Protein AF-A0A496VSH7-F1 (afdb_monomer_lite)

pLDDT: mean 85.68, std 17.03, range [30.67, 98.38]

Secondary structure (DSSP, 8-state):
--HHHHHHHHHHHHHHHHTPBP-TT-EEEEE-SS---TT-EEEEEEEETTTTEEE--GGGGT-HHHHHHHHHHH---HHHHTTHHHHHHHHHHHHHTTT-EEEEEEEEETTTEEEEEEEEEGGGGTT-HHHHHHHHHHHHS-HHHHHHHHTTS---S-TTS-HHHHHT------------------------PPPHHHHHHHHHHT-------HHHHHHHHHHHHHHHHHHHHHHHHHHHHTTSEEEEEEEEEEEETTTEEEEEEEEEEEETTTEEEEEEEEEES-TTSSEEEEEEETT-----EEEEEEE-STT-EEEEEE--TTS--EE-SHHHHHHHHHHHH--

Sequence (347 aa):
MSIEEKVERFARQVIRHHGFRLNEGFACLVPDTKSYAPNEGLFLWVFSVRRKRFETRLEKFHLAPRIKRMENMLGLPEQEYSKLYVSIESYMESLKNIGFSDIGKGVDLFCKGKLYNLQADAELFENNLEALKKLEELTIKNPIVDFAEDCGYFKVKNKKTLVWDEVFGTKSTTAGGQHKKASPKHKSRMFTRTPLSDKLKRLATQQPVLMPDWEKKQAVWIKQIKEVYKKVELWLSEHVKSGYITLSTHKVVLSDSINGDYEVTSLELDIVGEHQVVFQPVEMNILDAVGRVDLQHRGSNAHNVMLLLVDKGKNQFGWTLWKSLNEERQPFNKGTLEALLNQWIGD

Foldseek 3Di:
DDLLVLLVVQLQCLQVQFVAQQDQQSWRFFDFQDPDDSPDHHTQWTQGSVQSKIKTDLVNQAPPVNQVSCCVRQVQHLVRSLVCVVLVVVLVVLLVVLPWDFDDDFDCRSVPDTDGMTMDHSVSCPVPVVSSVSVSLSSQDTPVVVVCVVSVRGGTHPNPDHSSCVSPNDPDPDDDDDDDDDDDDDDDDDDPDDPVVVVVVVVVVPDDPPPPPVVVLVVLVQVVVVVVVVQVCVLCVVCVVVVQKDKDKDWDWAADPPPGIDIHIKIWICGPPRWIKIFAFHDADDDQARGWTWIDTPPDPAATWIWGWHDPPPSDIFIWIDRGPPDDTHTDHSVVVVVVVCVRVDD

Structure (mmCIF, N/CA/C/O backbone):
data_AF-A0A496VSH7-F1
#
_entry.id   AF-A0A496VSH7-F1
#
loop_
_atom_site.group_PDB
_atom_site.id
_atom_site.type_symbol
_atom_site.label_atom_id
_atom_site.label_alt_id
_atom_site.label_comp_id
_atom_site.label_asym_id
_atom_site.label_entity_id
_atom_site.label_seq_id
_atom_site.pdbx_PDB_ins_code
_atom_site.Cartn_x
_atom_site.Cartn_y
_atom_site.Cartn_z
_atom_site.occupancy
_atom_site.B_iso_or_equiv
_atom_site.auth_seq_id
_atom_site.auth_comp_id
_atom_site.auth_asym_id
_atom_site.auth_atom_id
_atom_site.pdbx_PDB_model_num
ATOM 1 N N . MET A 1 1 ? -16.236 8.623 -19.888 1.00 79.56 1 MET A N 1
ATOM 2 C CA . MET A 1 1 ? -15.137 8.120 -19.050 1.00 79.56 1 MET A CA 1
ATOM 3 C C . MET A 1 1 ? -13.885 8.886 -19.425 1.00 79.56 1 MET A C 1
ATOM 5 O O . MET A 1 1 ? -13.518 8.841 -20.602 1.00 79.56 1 MET A O 1
ATOM 9 N N . SER A 1 2 ? -13.315 9.637 -18.485 1.00 89.62 2 SER A N 1
ATOM 10 C CA . SER A 1 2 ? -12.054 10.358 -18.687 1.00 89.62 2 SER A CA 1
ATOM 11 C C . SER A 1 2 ? -10.906 9.368 -18.932 1.00 89.62 2 SER A C 1
ATOM 13 O O . SER A 1 2 ? -11.067 8.160 -18.723 1.00 89.62 2 SER A O 1
ATOM 15 N N . ILE A 1 3 ? -9.752 9.840 -19.412 1.00 89.94 3 ILE A N 1
ATOM 16 C CA . ILE A 1 3 ? -8.595 8.953 -19.595 1.00 89.94 3 ILE A CA 1
ATOM 17 C C . ILE A 1 3 ? -8.174 8.331 -18.260 1.00 89.94 3 ILE A C 1
ATOM 19 O O . ILE A 1 3 ? -7.853 7.151 -18.210 1.00 89.94 3 ILE A O 1
ATOM 23 N N . GLU A 1 4 ? -8.249 9.078 -17.163 1.00 91.38 4 GLU A N 1
ATOM 24 C CA . GLU A 1 4 ? -7.775 8.634 -15.856 1.00 91.38 4 GLU A CA 1
ATOM 25 C C . GLU A 1 4 ? -8.680 7.555 -15.277 1.00 91.38 4 GLU A C 1
ATOM 27 O O . GLU A 1 4 ? -8.178 6.573 -14.742 1.00 91.38 4 GLU A O 1
ATOM 32 N N . GLU A 1 5 ? -9.996 7.675 -15.469 1.00 90.00 5 GLU A N 1
ATOM 33 C CA . GLU A 1 5 ? -10.951 6.618 -15.124 1.00 90.00 5 GLU A CA 1
ATOM 34 C C . GLU A 1 5 ? -10.701 5.340 -15.948 1.00 90.00 5 GLU A C 1
ATOM 36 O O . GLU A 1 5 ? -10.782 4.229 -15.419 1.00 90.00 5 GLU A O 1
ATOM 41 N N . LYS A 1 6 ? -10.353 5.473 -17.240 1.00 91.62 6 LYS A N 1
ATOM 42 C CA . LYS A 1 6 ? -9.987 4.322 -18.086 1.00 91.62 6 LYS A CA 1
ATOM 43 C C . LYS A 1 6 ? -8.679 3.677 -17.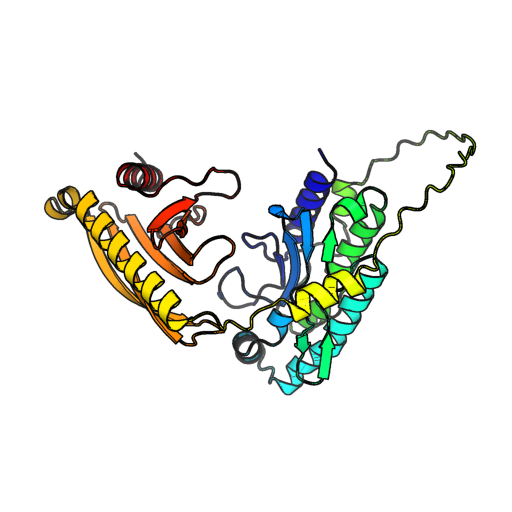628 1.00 91.62 6 LYS A C 1
ATOM 45 O O . LYS A 1 6 ? -8.607 2.453 -17.569 1.00 91.62 6 LYS A O 1
ATOM 50 N N . VAL A 1 7 ? -7.668 4.478 -17.290 1.00 93.69 7 VAL A N 1
ATOM 51 C CA . VAL A 1 7 ? -6.367 4.008 -16.787 1.00 93.69 7 VAL A CA 1
ATOM 52 C C . VAL A 1 7 ? -6.523 3.326 -15.426 1.00 93.69 7 VAL A C 1
ATOM 54 O O . VAL A 1 7 ? -5.950 2.260 -15.209 1.00 93.69 7 VAL A O 1
ATOM 57 N N . GLU A 1 8 ? -7.342 3.875 -14.527 1.00 92.88 8 GLU A N 1
ATOM 58 C CA . GLU A 1 8 ? -7.651 3.245 -13.243 1.00 92.88 8 GLU A CA 1
ATOM 59 C C . GLU A 1 8 ? -8.348 1.893 -13.445 1.00 92.88 8 GLU A C 1
ATOM 61 O O . GLU A 1 8 ? -7.949 0.881 -12.857 1.00 92.88 8 GLU A O 1
ATOM 66 N N . ARG A 1 9 ? -9.382 1.856 -14.299 1.00 92.81 9 ARG A N 1
ATOM 67 C CA . ARG A 1 9 ? -10.092 0.616 -14.639 1.00 92.81 9 ARG A CA 1
ATOM 68 C C . ARG A 1 9 ? -9.130 -0.422 -15.209 1.00 92.81 9 ARG A C 1
ATOM 70 O O . ARG A 1 9 ? -9.170 -1.573 -14.778 1.00 92.81 9 ARG A O 1
ATOM 77 N N . PHE A 1 10 ? -8.268 -0.009 -16.133 1.00 94.75 10 PHE A N 1
ATOM 78 C CA . PHE A 1 10 ? -7.226 -0.845 -16.711 1.00 94.75 10 PHE A CA 1
ATOM 79 C C . PHE A 1 10 ? -6.298 -1.416 -15.633 1.00 94.75 10 PHE A C 1
ATOM 81 O O . PHE A 1 10 ? -6.171 -2.633 -15.536 1.00 94.75 10 PHE A O 1
ATOM 88 N N . ALA A 1 11 ? -5.745 -0.580 -14.749 1.00 94.56 11 ALA A N 1
ATOM 89 C CA . ALA A 1 11 ? -4.857 -1.021 -13.673 1.00 94.56 11 ALA A CA 1
ATOM 90 C C . ALA A 1 11 ? -5.516 -2.082 -12.770 1.00 94.56 11 ALA A C 1
ATOM 92 O O . ALA A 1 11 ? -4.927 -3.124 -12.477 1.00 94.56 11 ALA A O 1
ATOM 93 N N . ARG A 1 12 ? -6.775 -1.862 -12.369 1.00 93.44 12 ARG A N 1
ATOM 94 C CA . ARG A 1 12 ? -7.541 -2.823 -11.555 1.00 93.44 12 ARG A CA 1
ATOM 95 C C . ARG A 1 12 ? -7.774 -4.144 -12.280 1.00 93.44 12 ARG A C 1
ATOM 97 O O . ARG A 1 12 ? -7.713 -5.202 -11.650 1.00 93.44 12 ARG A O 1
ATOM 104 N N . GLN A 1 13 ? -8.087 -4.084 -13.572 1.00 94.50 13 GLN A N 1
ATOM 105 C CA . GLN A 1 13 ? -8.323 -5.278 -14.371 1.00 94.50 13 GLN A CA 1
ATOM 106 C C . GLN A 1 13 ? -7.023 -6.059 -14.595 1.00 94.50 13 GLN A C 1
ATOM 108 O O . GLN A 1 13 ? -7.048 -7.263 -14.373 1.00 94.50 13 GLN A O 1
ATOM 113 N N . VAL A 1 14 ? -5.889 -5.409 -14.894 1.00 95.56 14 VAL A N 1
ATOM 114 C CA . VAL A 1 14 ? -4.566 -6.063 -15.016 1.00 95.56 14 VAL A CA 1
ATOM 115 C C . VAL A 1 14 ? -4.243 -6.869 -13.758 1.00 95.56 14 VAL A C 1
ATOM 117 O O . VAL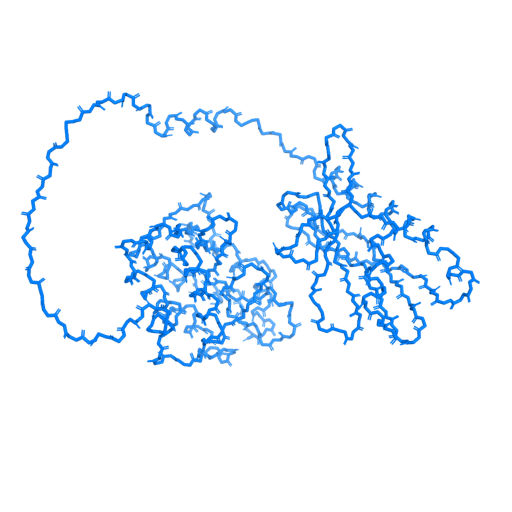 A 1 14 ? -3.922 -8.054 -13.845 1.00 95.56 14 VAL A O 1
ATOM 120 N N . ILE A 1 15 ? -4.412 -6.266 -12.575 1.00 94.62 15 ILE A N 1
ATOM 121 C CA . ILE A 1 15 ? -4.134 -6.932 -11.293 1.00 94.62 15 ILE A CA 1
ATOM 122 C C . ILE A 1 15 ? -4.992 -8.195 -11.136 1.00 94.62 15 ILE A C 1
ATOM 124 O O . ILE A 1 15 ? -4.471 -9.281 -10.880 1.00 94.62 15 ILE A O 1
ATOM 128 N N . ARG A 1 16 ? -6.311 -8.073 -11.330 1.00 93.38 16 ARG A N 1
ATOM 129 C CA . ARG A 1 16 ? -7.257 -9.186 -11.151 1.00 93.38 16 ARG A CA 1
ATOM 130 C C . ARG A 1 16 ? -7.074 -10.280 -12.199 1.00 93.38 16 ARG A C 1
ATOM 132 O O . ARG A 1 16 ? -7.032 -11.458 -11.848 1.00 93.38 16 ARG A O 1
ATOM 139 N N . HIS A 1 17 ? -6.966 -9.890 -13.465 1.00 95.31 17 HIS A N 1
ATOM 140 C CA . HIS A 1 17 ? -6.891 -10.789 -14.614 1.00 95.31 17 HIS A CA 1
ATOM 141 C C . HIS A 1 17 ? -5.647 -11.669 -14.566 1.00 95.31 17 HIS A C 1
ATOM 143 O O . HIS A 1 17 ? -5.724 -12.866 -14.840 1.00 95.31 17 HIS A O 1
ATOM 149 N N . HIS A 1 18 ? -4.519 -11.101 -14.143 1.00 96.56 18 HIS A N 1
ATOM 150 C CA . HIS A 1 18 ? -3.245 -11.809 -14.071 1.00 96.56 18 HIS A CA 1
ATOM 151 C C . HIS A 1 18 ? -2.949 -12.448 -12.711 1.00 96.56 18 HIS A C 1
ATOM 153 O O . HIS A 1 18 ? -1.947 -13.146 -12.560 1.00 96.56 18 HIS A O 1
ATOM 159 N N . GLY A 1 19 ? -3.855 -12.302 -11.740 1.00 93.00 19 GLY A N 1
ATOM 160 C CA . GLY A 1 19 ? -3.752 -12.950 -10.433 1.00 93.00 19 GLY A CA 1
ATOM 161 C C . GLY A 1 19 ? -2.791 -12.269 -9.460 1.00 93.00 19 GLY A C 1
ATOM 162 O O . GLY A 1 19 ? -2.431 -12.881 -8.455 1.00 93.00 19 GLY A O 1
ATOM 163 N N . PHE A 1 20 ? -2.395 -11.024 -9.728 1.00 94.25 20 PHE A N 1
ATOM 164 C CA . PHE A 1 20 ? -1.686 -10.195 -8.758 1.00 94.25 20 PHE A CA 1
ATOM 165 C C . PHE A 1 20 ? -2.621 -9.817 -7.602 1.00 94.25 20 PHE A C 1
ATOM 167 O O . PHE A 1 20 ? -3.850 -9.832 -7.730 1.00 94.25 20 PHE A O 1
ATOM 174 N N . ARG A 1 21 ? -2.054 -9.473 -6.444 1.00 86.81 21 ARG A N 1
ATOM 175 C CA . ARG A 1 21 ? -2.858 -9.074 -5.283 1.00 86.81 21 ARG A CA 1
ATOM 176 C C . ARG A 1 21 ? -3.173 -7.584 -5.348 1.00 86.81 21 ARG A C 1
ATOM 178 O O . ARG A 1 21 ? -2.299 -6.781 -5.647 1.00 86.81 21 ARG A O 1
ATOM 185 N N . LEU A 1 22 ? -4.419 -7.239 -5.031 1.00 81.00 22 LEU A N 1
ATOM 186 C CA . LEU A 1 22 ? -4.916 -5.870 -4.935 1.00 81.00 22 LEU A CA 1
ATOM 187 C C . LEU A 1 22 ? -4.878 -5.420 -3.468 1.00 81.00 22 LEU A C 1
ATOM 189 O O . LEU A 1 22 ? -5.428 -6.111 -2.613 1.00 81.00 22 LEU A O 1
ATOM 193 N N . ASN A 1 23 ? -4.283 -4.264 -3.179 1.00 77.69 23 ASN A N 1
ATOM 194 C CA . ASN A 1 23 ? -4.435 -3.588 -1.886 1.00 77.69 23 ASN A CA 1
ATOM 195 C C . ASN A 1 23 ? -5.243 -2.285 -2.038 1.00 77.69 23 ASN A C 1
ATOM 197 O O . ASN A 1 23 ? -5.618 -1.902 -3.148 1.00 77.69 23 ASN A O 1
ATOM 201 N N . GLU A 1 24 ? -5.494 -1.593 -0.924 1.00 60.72 24 GLU A N 1
ATOM 202 C CA . GLU A 1 24 ? -6.308 -0.365 -0.859 1.00 60.72 24 GLU A CA 1
ATOM 203 C C . GLU A 1 24 ? -5.816 0.775 -1.771 1.00 60.72 24 GLU A C 1
ATOM 205 O O . GLU A 1 24 ? -6.579 1.685 -2.080 1.00 60.72 24 GLU A O 1
ATOM 210 N N . GLY A 1 25 ? -4.564 0.717 -2.242 1.00 60.53 25 GLY A N 1
ATOM 211 C CA . GLY A 1 25 ? -3.977 1.695 -3.157 1.00 60.53 25 GLY A CA 1
ATOM 212 C C . GLY A 1 25 ? -3.866 1.247 -4.616 1.00 60.53 25 GLY A C 1
ATOM 213 O O . GLY A 1 25 ? -3.220 1.954 -5.374 1.00 60.53 25 GLY A O 1
ATOM 214 N N . PHE A 1 26 ? -4.424 0.098 -5.017 1.00 81.44 26 PHE A N 1
ATOM 215 C CA . PHE A 1 26 ? -4.214 -0.509 -6.350 1.00 81.44 26 PHE A CA 1
ATOM 216 C C . PHE A 1 26 ? -2.746 -0.819 -6.647 1.00 81.44 26 PHE A C 1
ATOM 218 O O . PHE A 1 26 ? -2.247 -0.565 -7.745 1.00 81.44 26 PHE A O 1
ATOM 225 N N . ALA A 1 27 ? -2.031 -1.354 -5.656 1.00 88.88 27 ALA A N 1
ATOM 226 C CA . ALA A 1 27 ? -0.713 -1.912 -5.906 1.00 88.88 27 ALA A CA 1
ATOM 227 C C . ALA A 1 27 ? -0.842 -3.226 -6.677 1.00 88.88 27 ALA A C 1
ATOM 229 O O . ALA A 1 27 ? -1.610 -4.099 -6.286 1.00 88.88 27 ALA A O 1
ATOM 230 N N . CYS A 1 28 ? -0.064 -3.359 -7.743 1.00 94.50 28 CYS A N 1
ATOM 231 C CA . CYS A 1 28 ? 0.208 -4.613 -8.412 1.00 94.50 28 CYS A CA 1
ATOM 232 C C . CYS A 1 28 ? 1.401 -5.269 -7.721 1.00 94.50 28 CYS A C 1
ATOM 234 O O . CYS A 1 28 ? 2.546 -4.831 -7.876 1.00 94.50 28 CYS A O 1
ATOM 236 N N . LEU A 1 29 ? 1.122 -6.298 -6.922 1.00 94.06 29 LEU A N 1
ATOM 237 C CA . LEU A 1 29 ? 2.147 -7.031 -6.190 1.00 94.06 29 LEU A CA 1
ATOM 238 C C . LEU A 1 29 ? 2.037 -8.537 -6.414 1.00 94.06 29 LEU A C 1
ATOM 240 O O . LEU A 1 29 ? 0.939 -9.093 -6.536 1.00 94.06 29 LEU A O 1
ATOM 244 N N . VAL A 1 30 ? 3.196 -9.189 -6.443 1.00 94.81 30 VAL A N 1
ATOM 245 C CA . VAL A 1 30 ? 3.306 -10.644 -6.403 1.00 94.81 30 VAL A CA 1
ATOM 246 C C . VAL A 1 30 ? 3.046 -11.089 -4.963 1.00 94.81 30 VAL A C 1
ATOM 248 O O . VAL A 1 30 ? 3.813 -10.701 -4.076 1.00 94.81 30 VAL A O 1
ATOM 251 N N . PRO A 1 31 ? 1.968 -11.847 -4.698 1.00 91.69 31 PRO A N 1
ATOM 252 C CA . PRO A 1 31 ? 1.623 -12.271 -3.350 1.00 91.69 31 PRO A CA 1
ATOM 253 C C . PRO A 1 31 ? 2.655 -13.247 -2.780 1.00 91.69 31 PRO A C 1
ATOM 255 O O . PRO A 1 31 ? 3.159 -14.121 -3.481 1.00 91.69 31 PRO A O 1
ATOM 258 N N . ASP A 1 32 ? 2.898 -13.139 -1.479 1.00 90.94 32 ASP A N 1
ATOM 259 C CA . ASP A 1 32 ? 3.629 -14.158 -0.727 1.00 90.94 32 ASP A CA 1
ATOM 260 C C . ASP A 1 32 ? 2.760 -15.417 -0.505 1.00 90.94 32 ASP A C 1
ATOM 262 O O . ASP A 1 32 ? 1.529 -15.326 -0.453 1.00 90.94 32 ASP A O 1
ATOM 266 N N . THR A 1 33 ? 3.386 -16.591 -0.335 1.00 82.31 33 THR A N 1
ATOM 267 C CA . THR A 1 33 ? 2.692 -17.884 -0.129 1.00 82.31 33 THR A CA 1
ATOM 268 C C . THR A 1 33 ? 2.054 -18.061 1.238 1.00 82.31 33 THR A C 1
ATOM 270 O O . THR A 1 33 ? 1.087 -18.810 1.361 1.00 82.31 33 THR A O 1
ATOM 273 N N . LYS A 1 34 ? 2.592 -17.418 2.277 1.00 75.56 34 LYS A N 1
ATOM 274 C CA . LYS A 1 34 ? 2.032 -17.488 3.634 1.00 75.56 34 LYS A CA 1
ATOM 275 C C . LYS A 1 34 ? 0.985 -16.391 3.840 1.00 75.56 34 LYS A C 1
ATOM 277 O O . LYS A 1 34 ? 0.954 -15.400 3.110 1.00 75.56 34 LYS A O 1
ATOM 282 N N . SER A 1 35 ? 0.164 -16.548 4.877 1.00 72.44 35 SER A N 1
ATOM 283 C CA . SER A 1 35 ? -0.852 -15.591 5.340 1.00 72.44 35 SER A CA 1
ATOM 284 C C . SER A 1 35 ? -0.240 -14.324 5.962 1.00 72.44 35 SER A C 1
ATOM 286 O O . SER A 1 35 ? -0.569 -13.940 7.082 1.00 72.44 35 SER A O 1
ATOM 288 N N . TYR A 1 36 ? 0.698 -13.688 5.260 1.00 79.31 36 TYR A N 1
ATOM 289 C CA . TYR A 1 36 ? 1.145 -12.337 5.575 1.00 79.31 36 TYR A CA 1
ATOM 290 C C . TYR A 1 36 ? 0.054 -11.332 5.215 1.00 79.31 36 TYR A C 1
ATOM 292 O O . TYR A 1 36 ? -0.852 -11.627 4.428 1.00 79.31 36 TYR A O 1
ATOM 300 N N . ALA A 1 37 ? 0.163 -10.134 5.790 1.00 77.62 37 ALA A N 1
ATOM 301 C CA . ALA A 1 37 ? -0.799 -9.071 5.571 1.00 77.62 37 ALA A CA 1
ATOM 302 C C . ALA A 1 37 ? -1.032 -8.823 4.060 1.00 77.62 37 ALA A C 1
ATOM 304 O O . ALA A 1 37 ? -0.103 -8.942 3.252 1.00 77.62 37 ALA A O 1
ATOM 305 N N . PRO A 1 38 ? -2.260 -8.473 3.636 1.00 71.12 38 PRO A N 1
ATOM 306 C CA . PRO A 1 38 ? -2.603 -8.330 2.218 1.00 71.12 38 PRO A CA 1
ATOM 307 C C . PRO A 1 38 ? -1.775 -7.284 1.457 1.00 71.12 38 PRO A C 1
ATOM 309 O O . PRO A 1 38 ? -1.717 -7.310 0.231 1.00 71.12 38 PRO A O 1
ATOM 312 N N . ASN A 1 39 ? -1.135 -6.355 2.162 1.00 76.50 39 ASN A N 1
ATOM 313 C CA . ASN A 1 39 ? -0.267 -5.323 1.602 1.00 76.50 39 ASN A CA 1
ATOM 314 C C . ASN A 1 39 ? 1.197 -5.770 1.412 1.00 76.50 39 ASN A C 1
ATOM 316 O O . ASN A 1 39 ? 2.008 -4.959 0.965 1.00 76.50 39 ASN A O 1
ATOM 320 N N . GLU A 1 40 ? 1.529 -7.025 1.722 1.00 82.44 40 GLU A N 1
ATOM 321 C CA . GLU A 1 40 ? 2.878 -7.584 1.612 1.00 82.44 40 GLU A CA 1
ATOM 322 C C . GLU A 1 40 ? 3.059 -8.440 0.343 1.00 82.44 40 GLU A C 1
ATOM 324 O O . GLU A 1 40 ? 2.176 -9.217 -0.036 1.00 82.44 40 GLU A O 1
ATOM 329 N N . GLY A 1 41 ? 4.222 -8.293 -0.307 1.00 90.25 41 GLY A N 1
ATOM 330 C CA . GLY A 1 41 ? 4.657 -9.063 -1.482 1.00 90.25 41 GLY A CA 1
ATOM 331 C C . GLY A 1 41 ? 5.778 -8.375 -2.277 1.00 90.25 41 GLY A C 1
ATOM 332 O O . GLY A 1 41 ? 6.334 -7.377 -1.809 1.00 90.25 41 GLY A O 1
ATOM 333 N N . LEU A 1 42 ? 6.129 -8.889 -3.469 1.00 93.56 42 LEU A N 1
ATOM 334 C CA . LEU A 1 42 ? 7.049 -8.176 -4.379 1.00 93.56 42 LEU A CA 1
ATOM 335 C C . LEU A 1 42 ? 6.284 -7.091 -5.129 1.00 93.56 42 LEU A C 1
ATOM 337 O O . LEU A 1 42 ? 5.303 -7.374 -5.813 1.00 93.56 42 LEU A O 1
ATOM 341 N N . PHE A 1 43 ? 6.734 -5.850 -5.001 1.00 93.19 43 PHE A N 1
ATOM 342 C CA . PHE A 1 43 ? 6.004 -4.685 -5.480 1.00 93.19 43 PHE A CA 1
ATOM 343 C C . PHE A 1 43 ? 6.400 -4.323 -6.914 1.00 93.19 43 PHE A C 1
ATOM 345 O O . PHE A 1 43 ? 7.545 -3.956 -7.146 1.00 93.19 43 PHE A O 1
ATOM 352 N N . LEU A 1 44 ? 5.465 -4.355 -7.866 1.00 95.75 44 LEU A N 1
ATOM 353 C CA . LEU A 1 44 ? 5.756 -3.972 -9.254 1.00 95.75 44 LEU A CA 1
ATOM 354 C C . LEU A 1 44 ? 5.456 -2.489 -9.492 1.00 95.75 44 LEU A C 1
ATOM 356 O O . LEU A 1 44 ? 6.340 -1.728 -9.883 1.00 95.75 44 LEU A O 1
ATOM 360 N N . TRP A 1 45 ? 4.223 -2.063 -9.220 1.00 96.62 45 TRP A N 1
ATOM 361 C CA . TRP A 1 45 ? 3.780 -0.670 -9.331 1.00 96.62 45 TRP A CA 1
ATOM 362 C C . TRP A 1 45 ? 2.500 -0.438 -8.523 1.00 96.62 45 TRP A C 1
ATOM 364 O O . TRP A 1 45 ? 1.836 -1.379 -8.098 1.00 96.62 45 TRP A O 1
ATOM 374 N N . VAL A 1 46 ? 2.129 0.823 -8.318 1.00 95.25 46 VAL A N 1
ATOM 375 C CA . VAL A 1 46 ? 0.847 1.245 -7.741 1.00 95.25 46 VAL A CA 1
ATOM 376 C C . VAL A 1 46 ? 0.221 2.335 -8.584 1.00 95.25 46 VAL A C 1
ATOM 378 O O . VAL A 1 46 ? 0.933 3.219 -9.047 1.00 95.25 46 VAL A O 1
ATOM 381 N N . PHE A 1 47 ? -1.098 2.297 -8.761 1.00 94.81 47 PHE A N 1
ATOM 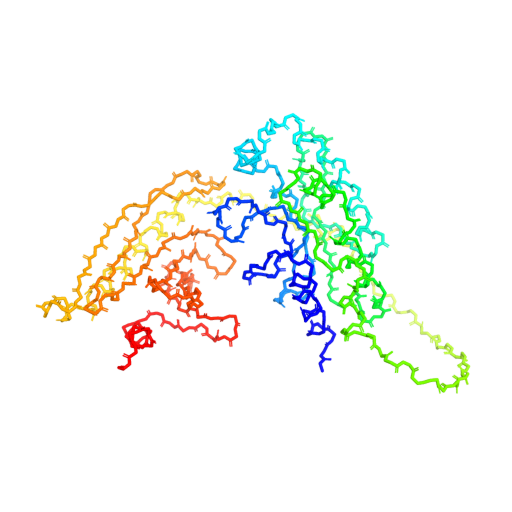382 C CA . PHE A 1 47 ? -1.830 3.405 -9.367 1.00 94.81 47 PHE A CA 1
ATOM 383 C C . PHE A 1 47 ? -2.473 4.285 -8.288 1.00 94.81 47 PHE A C 1
ATOM 385 O O . PHE A 1 47 ? -3.435 3.897 -7.632 1.00 94.81 47 PHE A O 1
ATOM 392 N N . SER A 1 48 ? -1.962 5.501 -8.100 1.00 91.69 48 SER A N 1
ATOM 393 C CA . SER A 1 48 ? -2.545 6.464 -7.166 1.00 91.69 48 SER A CA 1
ATOM 394 C C . SER A 1 48 ? -3.747 7.157 -7.802 1.00 91.69 48 SER A C 1
ATOM 396 O O . SER A 1 48 ? -3.563 8.016 -8.658 1.00 91.69 48 SER A O 1
ATOM 398 N N . VAL A 1 49 ? -4.967 6.871 -7.337 1.00 87.38 49 VAL A N 1
ATOM 399 C CA . VAL A 1 49 ? -6.185 7.564 -7.816 1.00 87.38 49 VAL A CA 1
ATOM 400 C C . VAL A 1 49 ? -6.129 9.062 -7.532 1.00 87.38 49 VAL A C 1
ATOM 402 O O . VAL A 1 49 ? -6.425 9.874 -8.402 1.00 87.38 49 VAL A O 1
ATOM 405 N N . ARG A 1 50 ? -5.655 9.452 -6.342 1.00 87.38 50 ARG A N 1
ATOM 406 C CA . ARG A 1 50 ? -5.527 10.867 -5.964 1.00 87.38 50 ARG A CA 1
ATOM 407 C C . ARG A 1 50 ? -4.566 11.631 -6.873 1.00 87.38 50 ARG A C 1
ATOM 409 O O . ARG A 1 50 ? -4.833 12.779 -7.208 1.00 87.38 50 ARG A O 1
ATOM 416 N N . ARG A 1 51 ? -3.423 11.026 -7.212 1.00 90.12 51 ARG A N 1
ATOM 417 C CA . ARG A 1 51 ? -2.395 11.662 -8.053 1.00 90.12 51 ARG A CA 1
ATOM 418 C C . ARG A 1 51 ? -2.545 11.329 -9.535 1.00 90.12 51 ARG A C 1
ATOM 420 O O . ARG A 1 51 ? -1.782 11.860 -10.327 1.00 90.12 51 ARG A O 1
ATOM 427 N N . LYS A 1 52 ? -3.499 10.461 -9.881 1.00 93.31 52 LYS A N 1
ATOM 428 C CA . LYS A 1 52 ? -3.775 9.967 -11.232 1.00 93.31 52 LYS A CA 1
ATOM 429 C C . LYS A 1 52 ? -2.512 9.465 -11.935 1.00 93.31 52 LYS A C 1
ATOM 431 O O . LYS A 1 52 ? -2.223 9.884 -13.048 1.00 93.31 52 LYS A O 1
ATOM 436 N N . ARG A 1 53 ? -1.723 8.606 -11.283 1.00 95.25 53 ARG A N 1
ATOM 437 C CA . ARG A 1 53 ? -0.429 8.159 -11.830 1.00 95.25 53 ARG A CA 1
ATOM 438 C C . ARG A 1 53 ? 0.022 6.800 -11.325 1.00 95.25 53 ARG A C 1
ATOM 440 O O . ARG A 1 53 ? -0.310 6.418 -10.202 1.00 95.25 53 ARG A O 1
ATOM 447 N N . PHE A 1 54 ? 0.833 6.120 -12.128 1.00 96.88 54 PHE A N 1
ATOM 448 C CA . PHE A 1 54 ? 1.595 4.950 -11.703 1.00 96.88 54 PHE A CA 1
ATOM 449 C C . PHE A 1 54 ? 2.856 5.370 -10.945 1.00 96.88 54 PHE A C 1
ATOM 451 O O . PHE A 1 54 ? 3.484 6.362 -11.307 1.00 96.88 54 PHE A O 1
ATOM 458 N N . GLU A 1 55 ? 3.238 4.606 -9.922 1.00 97.19 55 GLU A N 1
ATOM 459 C CA . GLU A 1 55 ? 4.486 4.765 -9.165 1.00 97.19 55 GLU A CA 1
ATOM 460 C C . GLU A 1 55 ? 5.109 3.391 -8.855 1.00 97.19 55 GLU A C 1
ATOM 462 O O . GLU A 1 55 ? 4.392 2.443 -8.533 1.00 97.19 55 GLU A O 1
ATOM 467 N N . THR A 1 56 ? 6.435 3.269 -8.882 1.00 96.75 56 THR A N 1
ATOM 468 C CA . THR A 1 56 ? 7.151 2.108 -8.314 1.00 96.75 56 THR A CA 1
ATOM 469 C C . THR A 1 56 ? 7.575 2.383 -6.867 1.00 96.75 56 THR A C 1
ATOM 471 O O . THR A 1 56 ? 7.606 3.536 -6.433 1.00 96.75 56 THR A O 1
ATOM 474 N N . ARG A 1 57 ? 7.920 1.328 -6.111 1.00 95.00 57 ARG A N 1
ATOM 475 C CA . ARG A 1 57 ? 8.416 1.426 -4.722 1.00 95.00 57 ARG A CA 1
ATOM 476 C C . ARG A 1 57 ? 9.574 0.464 -4.456 1.00 95.00 57 ARG A C 1
ATOM 478 O O . ARG A 1 57 ? 9.403 -0.598 -3.860 1.00 95.00 57 ARG A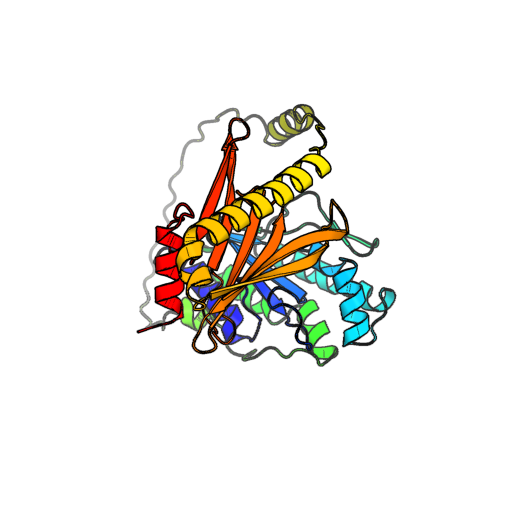 O 1
ATOM 485 N N . LEU A 1 58 ? 10.757 0.843 -4.922 1.00 95.00 58 LEU A N 1
ATOM 486 C CA . LEU A 1 58 ? 12.003 0.084 -4.839 1.00 95.00 58 LEU A CA 1
ATOM 487 C C . LEU A 1 58 ? 12.431 -0.217 -3.405 1.00 95.00 58 LEU A C 1
ATOM 489 O O . LEU A 1 58 ? 13.002 -1.272 -3.134 1.00 95.00 58 LEU A O 1
ATOM 493 N N . GLU A 1 59 ? 12.126 0.679 -2.467 1.00 92.94 59 GLU A N 1
ATOM 494 C CA . GLU A 1 59 ? 12.459 0.485 -1.061 1.00 92.94 59 GLU A CA 1
ATOM 495 C C . GLU A 1 59 ? 11.875 -0.821 -0.514 1.00 92.94 59 GLU A C 1
ATOM 497 O O . GLU A 1 59 ? 12.520 -1.490 0.286 1.00 92.94 59 GLU A O 1
ATOM 502 N N . LYS A 1 60 ? 10.716 -1.260 -1.023 1.00 92.62 60 LYS A N 1
ATOM 503 C CA . LYS A 1 60 ? 10.017 -2.466 -0.560 1.00 92.62 60 LYS A CA 1
ATOM 504 C C . LYS A 1 60 ? 10.752 -3.773 -0.865 1.00 92.62 60 LYS A C 1
ATOM 506 O O . LYS A 1 60 ? 10.437 -4.783 -0.239 1.00 92.62 60 LYS A O 1
ATOM 511 N N . PHE A 1 61 ? 11.733 -3.771 -1.766 1.00 92.62 61 PHE A N 1
ATOM 512 C CA . PHE A 1 61 ? 12.478 -4.982 -2.116 1.00 92.62 61 PHE A CA 1
ATOM 513 C C . PHE A 1 61 ? 13.539 -5.373 -1.093 1.00 92.62 61 PHE A C 1
ATOM 515 O O . PHE A 1 61 ? 13.784 -6.566 -0.947 1.00 92.62 61 PHE A O 1
ATOM 522 N N . HIS A 1 62 ? 14.143 -4.414 -0.386 1.00 92.19 62 HIS A N 1
ATOM 523 C CA . HIS A 1 62 ? 15.330 -4.653 0.448 1.00 92.19 62 HIS A CA 1
ATOM 524 C C . HIS A 1 62 ? 15.129 -4.322 1.934 1.00 92.19 62 HIS A C 1
ATOM 526 O O . HIS 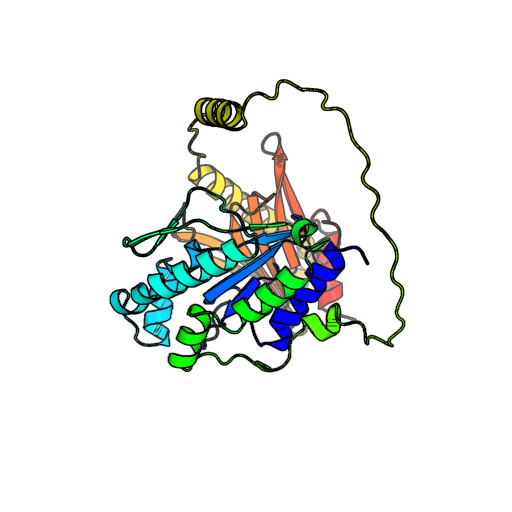A 1 62 ? 16.089 -4.337 2.699 1.00 92.19 62 HIS A O 1
ATOM 532 N N . LEU A 1 63 ? 13.900 -4.025 2.374 1.00 91.69 63 LEU A N 1
ATOM 533 C CA . LEU A 1 63 ? 13.628 -3.852 3.804 1.00 91.69 63 LEU A CA 1
ATOM 534 C C . LEU A 1 63 ? 13.980 -5.140 4.564 1.00 91.69 63 LEU A C 1
ATOM 536 O O . LEU A 1 63 ? 13.655 -6.235 4.101 1.00 91.69 63 LEU A O 1
ATOM 540 N N . ALA A 1 64 ? 14.549 -5.018 5.765 1.00 91.94 64 ALA A N 1
ATOM 541 C CA . ALA A 1 64 ? 14.904 -6.173 6.595 1.00 91.94 64 ALA A CA 1
ATOM 542 C C . ALA A 1 64 ? 13.732 -7.165 6.808 1.00 91.94 64 ALA A C 1
ATOM 544 O O . ALA A 1 64 ? 13.943 -8.370 6.643 1.00 91.94 64 ALA A O 1
ATOM 545 N N . PRO A 1 65 ? 12.474 -6.722 7.046 1.00 91.44 65 PRO A N 1
ATOM 546 C CA . PRO A 1 65 ? 11.326 -7.628 7.066 1.00 91.44 65 PRO A CA 1
ATOM 547 C C . PRO A 1 65 ? 11.112 -8.397 5.755 1.00 91.44 65 PRO A C 1
ATOM 549 O O . PRO A 1 65 ? 10.720 -9.560 5.795 1.00 91.44 65 PRO A O 1
ATOM 552 N N . ARG A 1 66 ? 11.381 -7.789 4.589 1.00 93.19 66 ARG A N 1
ATOM 553 C CA . ARG A 1 66 ? 11.248 -8.464 3.290 1.00 93.19 66 ARG A CA 1
ATOM 554 C C . ARG A 1 66 ? 12.296 -9.557 3.126 1.00 93.19 66 ARG A C 1
ATOM 556 O O . ARG A 1 66 ? 11.934 -10.665 2.743 1.00 93.19 66 ARG A O 1
ATOM 563 N N . ILE A 1 67 ? 13.550 -9.250 3.452 1.00 92.88 67 ILE A N 1
ATOM 564 C CA . ILE A 1 67 ? 14.669 -10.200 3.392 1.00 92.88 67 ILE A CA 1
ATOM 565 C C . ILE A 1 67 ? 14.382 -11.396 4.308 1.00 92.88 67 ILE A C 1
ATOM 567 O O . ILE A 1 67 ? 14.369 -12.535 3.850 1.00 92.88 67 ILE A O 1
ATOM 571 N N . LYS A 1 68 ? 14.007 -11.138 5.567 1.00 92.50 68 LYS A N 1
ATOM 572 C CA . LYS A 1 68 ? 13.644 -12.189 6.529 1.00 92.50 68 LYS A CA 1
ATOM 573 C C . LYS A 1 68 ? 12.467 -13.047 6.052 1.00 92.50 68 LYS A C 1
ATOM 575 O O . LYS A 1 68 ? 12.416 -14.246 6.312 1.00 92.50 68 LYS A O 1
ATOM 580 N N . ARG A 1 69 ? 11.483 -12.462 5.360 1.00 92.19 69 ARG A N 1
ATOM 581 C CA . ARG A 1 69 ? 10.367 -13.231 4.781 1.00 92.19 69 ARG A CA 1
ATOM 582 C C . ARG A 1 69 ? 10.808 -14.117 3.624 1.00 92.19 69 ARG A C 1
ATOM 584 O O . ARG A 1 69 ? 10.364 -15.256 3.574 1.00 92.19 69 ARG A O 1
ATOM 591 N N . MET A 1 70 ? 11.676 -13.628 2.742 1.00 93.12 70 MET A N 1
ATOM 592 C CA . MET A 1 70 ? 12.241 -14.429 1.649 1.00 93.12 70 MET A CA 1
ATOM 593 C C . MET A 1 70 ? 12.991 -15.647 2.174 1.00 93.12 70 MET A C 1
ATOM 595 O O . MET A 1 70 ? 12.754 -16.762 1.712 1.00 93.12 70 MET A O 1
ATOM 599 N N . GLU A 1 71 ? 13.794 -15.451 3.214 1.00 93.62 71 GLU A N 1
ATOM 600 C CA . GLU A 1 71 ? 14.468 -16.536 3.918 1.00 93.62 71 GLU A CA 1
ATOM 601 C C . GLU A 1 71 ? 13.458 -17.526 4.524 1.00 93.62 71 GLU A C 1
ATOM 603 O O . GLU A 1 71 ? 13.520 -18.724 4.267 1.00 93.62 71 GLU A O 1
ATOM 608 N N . ASN A 1 72 ? 12.439 -17.040 5.237 1.00 92.31 72 ASN A N 1
ATOM 609 C CA . ASN A 1 72 ? 11.426 -17.897 5.867 1.00 92.31 72 ASN A CA 1
ATOM 610 C C . ASN A 1 72 ? 10.495 -18.630 4.889 1.00 92.31 72 ASN A C 1
ATOM 612 O O . ASN A 1 72 ? 9.875 -19.632 5.260 1.00 92.31 72 ASN A O 1
ATOM 616 N N . MET A 1 73 ? 10.258 -18.063 3.707 1.00 93.06 73 MET A N 1
ATOM 617 C CA . MET A 1 73 ? 9.343 -18.617 2.708 1.00 93.06 73 MET A CA 1
ATOM 618 C C . MET A 1 73 ? 10.046 -19.584 1.769 1.00 93.06 73 MET A C 1
ATOM 620 O O . MET A 1 73 ? 9.458 -20.601 1.416 1.00 93.06 73 MET A O 1
ATOM 624 N N . LEU A 1 74 ? 11.265 -19.243 1.353 1.00 92.94 74 LEU A N 1
ATOM 625 C CA . LEU A 1 74 ? 11.960 -19.900 0.249 1.00 92.94 74 LEU A CA 1
ATOM 626 C C . LEU A 1 74 ? 13.320 -20.471 0.661 1.00 92.94 74 LEU A C 1
ATOM 628 O O . LEU A 1 74 ? 13.993 -21.076 -0.166 1.00 92.94 74 LEU A O 1
ATOM 632 N N . GLY A 1 75 ? 13.758 -20.262 1.907 1.00 93.38 75 GLY A N 1
ATOM 633 C CA . GLY A 1 75 ? 15.108 -20.623 2.341 1.00 93.38 75 GLY A CA 1
ATOM 634 C C . GLY A 1 75 ? 16.193 -19.803 1.641 1.00 93.38 75 GLY A C 1
ATOM 635 O O . GLY A 1 75 ? 17.336 -20.245 1.577 1.00 93.38 75 GLY A O 1
ATOM 636 N N . LEU A 1 76 ? 15.841 -18.643 1.072 1.00 93.44 76 LEU A N 1
ATOM 637 C CA . LEU A 1 76 ? 16.768 -17.805 0.315 1.00 93.44 76 LEU A CA 1
ATOM 638 C C . LEU A 1 76 ? 17.514 -16.846 1.252 1.00 93.44 76 LEU A C 1
ATOM 640 O O . LEU A 1 76 ? 16.894 -15.900 1.746 1.00 93.44 76 LEU A O 1
ATOM 644 N N . PRO A 1 77 ? 18.829 -17.033 1.476 1.00 93.62 77 PRO A N 1
ATOM 645 C CA . PRO A 1 77 ? 19.615 -16.077 2.242 1.00 93.62 77 PRO A CA 1
ATOM 646 C C . PRO A 1 77 ? 19.718 -14.744 1.491 1.00 93.62 77 PRO A C 1
ATOM 648 O O . PRO A 1 77 ? 19.595 -14.686 0.264 1.00 93.62 77 PRO A O 1
ATOM 651 N N . GLU A 1 78 ? 20.009 -13.664 2.218 1.00 93.81 78 GLU A N 1
ATOM 652 C CA . GLU A 1 78 ? 20.088 -12.307 1.658 1.00 93.81 78 GLU A CA 1
ATOM 653 C C . GLU A 1 78 ? 21.008 -12.213 0.433 1.00 93.81 78 GLU A C 1
ATOM 655 O O . GLU A 1 78 ? 20.672 -11.557 -0.549 1.00 93.81 78 GLU A O 1
ATOM 660 N N . GLN A 1 79 ? 22.147 -12.907 0.459 1.00 93.12 79 GLN A N 1
ATOM 661 C CA . GLN A 1 79 ? 23.120 -12.918 -0.636 1.00 93.12 79 GLN A CA 1
ATOM 662 C C . GLN A 1 79 ? 22.504 -13.427 -1.945 1.00 93.12 79 GLN A C 1
ATOM 664 O O . GLN A 1 79 ? 22.701 -12.816 -2.997 1.00 93.12 79 GLN A O 1
ATOM 669 N N . GLU A 1 80 ? 21.712 -14.496 -1.872 1.00 93.19 80 GLU A N 1
ATOM 670 C CA . GLU A 1 80 ? 20.999 -15.067 -3.015 1.00 93.19 80 GLU A CA 1
ATOM 671 C C . GLU A 1 80 ? 19.837 -14.169 -3.441 1.00 93.19 80 GLU A C 1
ATOM 673 O O . GLU A 1 80 ? 19.720 -13.821 -4.615 1.00 93.19 80 GLU A O 1
ATOM 678 N N . TYR A 1 81 ? 19.038 -13.689 -2.486 1.00 94.06 81 TYR A N 1
ATOM 679 C CA . TYR A 1 81 ? 17.937 -12.770 -2.773 1.00 94.06 81 TYR A CA 1
ATOM 680 C C . TYR A 1 81 ? 18.417 -11.449 -3.406 1.00 94.06 81 TYR A C 1
ATOM 682 O O . TYR A 1 81 ? 17.766 -10.914 -4.303 1.00 94.06 81 TYR A O 1
ATOM 690 N N . SER A 1 82 ? 19.609 -10.961 -3.045 1.00 93.75 82 SER A N 1
ATOM 691 C CA . SER A 1 82 ? 20.213 -9.754 -3.624 1.00 93.75 82 SER A CA 1
ATOM 692 C C . SER A 1 82 ? 20.485 -9.864 -5.129 1.00 93.75 82 SER A C 1
ATOM 694 O O . SER A 1 82 ? 20.717 -8.846 -5.792 1.00 93.75 82 SER A O 1
ATOM 696 N N . LYS A 1 83 ? 20.500 -11.078 -5.702 1.00 93.62 83 LYS A N 1
ATOM 697 C CA . LYS A 1 83 ? 20.618 -11.282 -7.156 1.00 93.62 83 LYS A CA 1
ATOM 698 C C . LYS A 1 83 ? 19.414 -10.704 -7.906 1.00 93.62 83 LYS A C 1
ATOM 700 O O . LYS A 1 83 ? 19.568 -10.302 -9.056 1.00 93.62 83 LYS A O 1
ATOM 705 N N . LEU A 1 84 ? 18.280 -10.518 -7.221 1.00 94.19 84 LEU A N 1
ATOM 706 C CA . LEU A 1 84 ? 17.104 -9.818 -7.738 1.00 94.19 84 LEU A CA 1
ATOM 707 C C . LEU A 1 84 ? 17.397 -8.360 -8.141 1.00 94.19 84 LEU A C 1
ATOM 709 O O . LEU A 1 84 ? 16.634 -7.788 -8.913 1.00 94.19 84 LEU A O 1
ATOM 713 N N . TYR A 1 85 ? 18.505 -7.758 -7.684 1.00 95.69 85 TYR A N 1
ATOM 714 C CA . TYR A 1 85 ? 18.935 -6.424 -8.123 1.00 95.69 85 TYR A CA 1
ATOM 715 C C . TYR A 1 85 ? 18.943 -6.284 -9.653 1.00 95.69 85 TYR A C 1
ATOM 717 O O . TYR A 1 85 ? 18.389 -5.323 -10.175 1.00 95.69 85 TYR A O 1
ATOM 725 N N . VAL A 1 86 ? 19.517 -7.260 -10.370 1.00 95.06 86 VAL A N 1
ATOM 726 C CA . VAL A 1 86 ? 19.643 -7.213 -11.840 1.00 95.06 86 VAL A CA 1
ATOM 727 C C . VAL A 1 86 ? 18.265 -7.254 -12.502 1.00 95.06 86 VAL A C 1
ATOM 729 O O . VAL A 1 86 ? 17.985 -6.494 -13.428 1.00 95.06 86 VAL A O 1
ATOM 732 N N . SER A 1 87 ? 17.374 -8.098 -11.976 1.00 95.38 87 SER A N 1
ATOM 733 C CA . SER A 1 87 ? 15.980 -8.188 -12.411 1.00 95.38 87 SER A CA 1
ATOM 734 C C . SER A 1 87 ? 15.231 -6.870 -12.224 1.00 95.38 87 SER A C 1
ATOM 736 O O . SER A 1 87 ? 14.485 -6.445 -13.106 1.00 95.38 87 SER A O 1
ATOM 738 N N . ILE A 1 88 ? 15.442 -6.212 -11.082 1.00 96.69 88 ILE A N 1
ATOM 739 C CA . ILE A 1 88 ? 14.822 -4.927 -10.758 1.00 96.69 88 ILE A CA 1
ATOM 740 C C . ILE A 1 88 ? 15.359 -3.841 -11.686 1.00 96.69 88 ILE A C 1
ATOM 742 O O . ILE A 1 88 ? 14.569 -3.150 -12.317 1.00 96.69 88 ILE A O 1
ATOM 746 N N . GLU A 1 89 ? 16.675 -3.717 -11.828 1.00 97.00 89 GLU A N 1
ATOM 747 C CA . GLU A 1 89 ? 17.307 -2.725 -12.703 1.00 97.00 89 GLU A CA 1
ATOM 748 C C . GLU A 1 89 ? 16.816 -2.842 -14.156 1.00 97.00 89 GLU A C 1
ATOM 750 O O . GLU A 1 89 ? 16.365 -1.855 -14.739 1.00 97.00 89 GLU A O 1
ATOM 755 N N . SER A 1 90 ? 16.792 -4.061 -14.704 1.00 97.00 90 SER A N 1
ATOM 756 C CA . SER A 1 90 ? 16.284 -4.335 -16.056 1.00 97.00 90 SER A CA 1
ATOM 757 C C . SER A 1 90 ? 14.805 -3.961 -16.226 1.00 97.00 90 SER A C 1
ATOM 759 O O . SER A 1 90 ? 14.408 -3.375 -17.242 1.00 97.00 90 SER A O 1
ATOM 761 N N . TYR A 1 91 ? 13.979 -4.255 -15.220 1.00 97.69 91 TYR A N 1
ATOM 762 C CA . TYR A 1 91 ? 12.568 -3.881 -15.225 1.00 97.69 91 TYR A CA 1
ATOM 763 C C . TYR A 1 91 ? 12.379 -2.356 -15.189 1.00 97.69 91 TYR A C 1
ATOM 765 O O . TYR A 1 91 ? 11.587 -1.817 -15.965 1.00 97.69 91 TYR A O 1
ATOM 773 N N . MET A 1 92 ? 13.145 -1.646 -14.356 1.00 97.62 92 MET A N 1
ATOM 774 C CA . MET A 1 92 ? 13.088 -0.183 -14.273 1.00 97.62 92 MET A CA 1
ATOM 775 C C . MET A 1 92 ? 13.494 0.476 -15.596 1.00 97.62 92 MET A C 1
ATOM 777 O O . MET A 1 92 ? 12.818 1.396 -16.054 1.00 97.62 92 MET A O 1
ATOM 781 N N . GLU A 1 93 ? 14.537 -0.022 -16.259 1.00 97.94 93 GLU A N 1
ATOM 782 C CA . GLU A 1 93 ? 14.942 0.479 -17.578 1.00 97.94 93 GLU A CA 1
ATOM 783 C C . GLU A 1 93 ? 13.848 0.254 -18.636 1.00 97.94 93 GLU A C 1
ATOM 785 O O . GLU A 1 93 ? 13.541 1.131 -19.446 1.00 97.94 93 GLU A O 1
ATOM 790 N N . SER A 1 94 ? 13.171 -0.893 -18.582 1.00 97.94 94 SER A N 1
ATOM 791 C CA . SER A 1 94 ? 12.048 -1.193 -19.478 1.00 97.94 94 SER A CA 1
ATOM 792 C C . SER A 1 94 ? 10.867 -0.234 -19.280 1.00 97.94 94 SER A C 1
ATOM 794 O O . SER A 1 94 ? 10.253 0.198 -20.257 1.00 97.94 94 SER A O 1
ATOM 796 N N . LEU A 1 95 ? 10.577 0.156 -18.035 1.00 97.81 95 LEU A N 1
ATOM 797 C CA . LEU A 1 95 ? 9.559 1.163 -17.729 1.00 97.81 95 LEU A CA 1
ATOM 798 C C . LEU A 1 95 ? 9.949 2.559 -18.240 1.00 97.81 95 LEU A C 1
ATOM 800 O O . LEU A 1 95 ? 9.109 3.270 -18.800 1.00 97.81 95 LEU A O 1
ATOM 804 N N . LYS A 1 96 ? 11.221 2.954 -18.108 1.00 98.12 96 LYS A N 1
ATOM 805 C CA . LYS A 1 96 ? 11.723 4.223 -18.667 1.00 98.12 96 LYS A CA 1
ATOM 806 C C . LYS A 1 96 ? 11.516 4.294 -20.178 1.00 98.12 96 LYS A C 1
ATOM 808 O O . LYS A 1 96 ? 11.038 5.306 -20.688 1.00 98.12 96 LYS A O 1
ATOM 813 N N . ASN A 1 97 ? 11.767 3.190 -20.882 1.00 97.62 97 ASN A N 1
ATOM 814 C CA . ASN A 1 97 ? 11.596 3.095 -22.335 1.00 97.62 97 ASN A CA 1
ATOM 815 C C . ASN A 1 97 ? 10.149 3.295 -22.819 1.00 97.62 97 ASN A C 1
ATOM 817 O O . ASN A 1 97 ? 9.937 3.607 -23.992 1.00 97.62 97 ASN A O 1
ATOM 821 N N . ILE A 1 98 ? 9.150 3.151 -21.941 1.00 97.25 98 ILE A N 1
ATOM 822 C CA . ILE A 1 98 ? 7.741 3.435 -22.261 1.00 97.25 98 ILE A CA 1
ATOM 823 C C . ILE A 1 98 ? 7.257 4.790 -21.721 1.00 97.25 98 ILE A C 1
ATOM 825 O O . ILE A 1 98 ? 6.072 5.101 -21.827 1.00 97.25 98 ILE A O 1
ATOM 829 N N . GLY A 1 99 ? 8.168 5.617 -21.196 1.00 96.75 99 GLY A N 1
ATOM 830 C CA . GLY A 1 99 ? 7.907 7.005 -20.809 1.00 96.75 99 GLY A CA 1
ATOM 831 C C . GLY A 1 99 ? 7.817 7.263 -19.305 1.00 96.75 99 GLY A C 1
ATOM 832 O O . GLY A 1 99 ? 7.458 8.374 -18.914 1.00 96.75 99 GLY A O 1
ATOM 833 N N . PHE A 1 100 ? 8.137 6.284 -18.452 1.00 98.06 100 PHE A N 1
ATOM 834 C CA . PHE A 1 100 ? 8.241 6.537 -17.014 1.00 98.06 100 PHE A CA 1
ATOM 835 C C . PHE A 1 100 ? 9.461 7.414 -16.700 1.00 98.06 100 PHE A C 1
ATOM 837 O O . PHE A 1 100 ? 10.478 7.376 -17.390 1.00 98.06 100 PHE A O 1
ATOM 844 N N . SER A 1 101 ? 9.365 8.189 -15.621 1.00 97.69 101 SER A N 1
ATOM 845 C CA . SER A 1 101 ? 10.390 9.151 -15.200 1.00 97.69 101 SER A CA 1
ATOM 846 C C . SER A 1 101 ? 10.836 8.927 -13.760 1.00 97.69 101 SER A C 1
ATOM 848 O O . SER A 1 101 ? 10.033 8.527 -12.918 1.00 97.69 101 SER A O 1
ATOM 850 N N . ASP A 1 102 ? 12.113 9.203 -13.486 1.00 98.25 102 ASP A N 1
ATOM 851 C CA . ASP A 1 102 ? 12.710 9.083 -12.153 1.00 98.25 102 ASP A CA 1
ATOM 852 C C . ASP A 1 102 ? 12.078 10.057 -11.149 1.00 98.25 102 ASP A C 1
ATOM 854 O O . ASP A 1 102 ? 11.847 11.233 -11.442 1.00 98.25 102 ASP A O 1
ATOM 858 N N . ILE A 1 103 ? 11.856 9.575 -9.926 1.00 96.88 103 ILE A N 1
ATOM 859 C CA . ILE A 1 103 ? 11.336 10.337 -8.793 1.00 96.88 103 ILE A CA 1
ATOM 860 C C . ILE A 1 103 ? 12.052 10.011 -7.484 1.00 96.88 103 ILE A C 1
ATOM 862 O O . ILE A 1 103 ? 12.565 8.915 -7.249 1.00 96.88 103 ILE A O 1
ATOM 866 N N . GLY A 1 104 ? 12.019 10.984 -6.573 1.00 94.38 104 GLY A N 1
ATOM 867 C CA . GLY A 1 104 ? 12.573 10.849 -5.231 1.00 94.38 104 GLY A CA 1
ATOM 868 C C . GLY A 1 104 ? 14.096 10.972 -5.186 1.00 94.38 104 GLY A C 1
ATOM 869 O O . GLY A 1 104 ? 14.733 11.500 -6.094 1.00 94.38 104 GLY A O 1
ATOM 870 N N . LYS A 1 105 ? 14.684 10.528 -4.072 1.00 93.50 105 LYS A N 1
ATOM 871 C CA . LYS A 1 105 ? 16.122 10.685 -3.789 1.00 93.50 105 LYS A CA 1
ATOM 872 C C . LYS A 1 105 ? 16.987 9.538 -4.317 1.00 93.50 105 LYS A C 1
ATOM 874 O O . LYS A 1 105 ? 18.205 9.611 -4.160 1.00 93.50 105 LYS A O 1
ATOM 879 N N . GLY A 1 106 ? 16.377 8.522 -4.925 1.00 95.31 106 GLY A N 1
ATOM 880 C CA . GLY A 1 106 ? 16.989 7.224 -5.201 1.00 95.31 106 GLY A CA 1
ATOM 881 C C . GLY A 1 106 ? 17.108 6.353 -3.945 1.00 95.31 106 GLY A C 1
ATOM 882 O O . GLY A 1 106 ? 17.040 6.852 -2.821 1.00 95.31 106 GLY A O 1
ATOM 883 N N . VAL A 1 107 ? 17.250 5.054 -4.159 1.00 94.44 107 VAL A N 1
ATOM 884 C CA . VAL A 1 107 ? 17.270 3.984 -3.165 1.00 94.44 107 VAL A CA 1
ATOM 885 C C . VAL A 1 107 ? 18.529 3.163 -3.403 1.00 94.44 107 VAL A C 1
ATOM 887 O O . VAL A 1 107 ? 18.728 2.655 -4.507 1.00 94.44 107 VAL A O 1
ATOM 890 N N . ASP A 1 108 ? 19.364 3.037 -2.375 1.00 95.19 108 ASP A N 1
ATOM 891 C CA . ASP A 1 108 ? 20.539 2.169 -2.415 1.00 95.19 108 ASP A CA 1
ATOM 892 C C . ASP A 1 108 ? 20.083 0.727 -2.196 1.00 95.19 108 ASP A C 1
ATOM 894 O O . ASP A 1 108 ? 19.766 0.307 -1.084 1.00 95.19 108 ASP A O 1
ATOM 898 N N . LEU A 1 109 ? 19.974 -0.021 -3.291 1.00 93.31 109 LEU A N 1
ATOM 899 C CA . LEU A 1 109 ? 19.363 -1.340 -3.282 1.00 93.31 109 LEU A CA 1
ATOM 900 C C . LEU A 1 109 ? 20.445 -2.416 -3.119 1.00 93.31 109 LEU A C 1
ATOM 902 O O . LEU A 1 109 ? 21.338 -2.542 -3.957 1.00 93.31 109 LEU A O 1
ATOM 906 N N . PHE A 1 110 ? 20.365 -3.191 -2.032 1.00 92.56 110 PHE A N 1
ATOM 907 C CA . PHE A 1 110 ? 21.309 -4.274 -1.702 1.00 92.56 110 PHE A CA 1
ATOM 908 C C . PHE A 1 110 ? 22.793 -3.856 -1.721 1.00 92.56 110 PHE A C 1
ATOM 910 O O . PHE A 1 110 ? 23.655 -4.668 -2.052 1.00 92.56 110 PHE A O 1
ATOM 917 N N . CYS A 1 111 ? 23.100 -2.584 -1.439 1.00 89.25 111 CYS A N 1
ATOM 918 C CA . CYS A 1 111 ? 24.453 -2.014 -1.526 1.00 89.25 111 CYS A CA 1
ATOM 919 C C . CYS A 1 111 ? 25.131 -2.145 -2.911 1.00 89.25 111 CYS A C 1
ATOM 921 O O . CYS A 1 111 ? 26.344 -1.976 -3.009 1.00 89.25 111 CYS A O 1
ATOM 923 N N . LYS A 1 112 ? 24.380 -2.449 -3.982 1.00 89.75 112 LYS A N 1
ATOM 924 C CA . LYS A 1 112 ? 24.924 -2.659 -5.341 1.00 89.75 112 LYS A CA 1
ATOM 925 C C . LYS A 1 112 ? 24.884 -1.413 -6.212 1.00 89.75 112 LYS A C 1
ATOM 927 O O . LYS A 1 112 ? 25.670 -1.291 -7.146 1.00 89.75 112 LYS A O 1
ATOM 932 N N . GLY A 1 113 ? 23.979 -0.494 -5.911 1.00 91.94 113 GLY A N 1
ATOM 933 C CA . GLY A 1 113 ? 23.802 0.711 -6.694 1.00 91.94 113 GLY A CA 1
ATOM 934 C C . GLY A 1 113 ? 22.562 1.476 -6.281 1.00 91.94 113 GLY A C 1
ATOM 935 O O . GLY A 1 113 ? 21.712 0.987 -5.527 1.00 91.94 113 GLY A O 1
ATOM 936 N N . LYS A 1 114 ? 22.483 2.697 -6.797 1.00 95.75 114 LYS A N 1
ATOM 937 C CA . LYS A 1 114 ? 21.389 3.612 -6.527 1.00 95.75 114 LYS A CA 1
ATOM 938 C C . LYS A 1 114 ? 20.387 3.573 -7.671 1.00 95.75 114 LYS A C 1
ATOM 940 O O . LYS A 1 114 ? 20.700 3.992 -8.782 1.00 95.75 114 LYS A O 1
ATOM 945 N N . LEU A 1 115 ? 19.175 3.115 -7.380 1.00 97.00 115 LEU A N 1
ATOM 946 C CA . LEU A 1 115 ? 18.064 3.069 -8.329 1.00 97.00 115 LEU A CA 1
ATOM 947 C C . LEU A 1 115 ? 16.987 4.080 -7.936 1.00 97.00 115 LEU A C 1
ATOM 949 O O . LEU A 1 115 ? 16.836 4.421 -6.767 1.00 97.00 115 LEU A O 1
ATOM 953 N N . TYR A 1 116 ? 16.221 4.577 -8.898 1.00 97.88 116 TYR A N 1
ATOM 954 C CA . TYR A 1 116 ? 15.203 5.599 -8.655 1.00 97.88 116 TYR A CA 1
ATOM 955 C C . TYR A 1 116 ? 13.816 5.002 -8.804 1.00 97.88 116 TYR A C 1
ATOM 957 O O . TYR A 1 116 ? 13.573 4.199 -9.701 1.00 97.88 116 TYR A O 1
ATOM 965 N N . ASN A 1 117 ? 12.901 5.404 -7.920 1.00 97.94 117 ASN A N 1
ATOM 966 C CA . ASN A 1 117 ? 11.495 5.113 -8.144 1.00 97.94 117 ASN A CA 1
ATOM 967 C C . ASN A 1 117 ? 11.049 5.796 -9.435 1.00 97.94 117 ASN A C 1
ATOM 969 O O . ASN A 1 117 ? 11.565 6.853 -9.784 1.00 97.94 117 ASN A O 1
ATOM 973 N N . LEU A 1 118 ? 10.089 5.199 -10.124 1.00 98.31 118 LEU A N 1
ATOM 974 C CA . LEU A 1 118 ? 9.565 5.688 -11.384 1.00 98.31 118 LEU A CA 1
ATOM 975 C C . LEU A 1 118 ? 8.116 6.122 -11.231 1.00 98.31 118 LEU A C 1
ATOM 977 O O . LEU A 1 118 ? 7.377 5.534 -10.442 1.00 98.31 118 LEU A O 1
ATOM 981 N N . GLN A 1 119 ? 7.703 7.118 -12.013 1.00 97.88 119 GLN A N 1
ATOM 982 C CA . GLN A 1 119 ? 6.301 7.498 -12.161 1.00 97.88 119 GLN A CA 1
ATOM 983 C C . GLN A 1 119 ? 5.890 7.678 -13.624 1.00 97.88 119 GLN A C 1
ATOM 985 O O . GLN A 1 119 ? 6.709 8.055 -14.465 1.00 97.88 119 GLN A O 1
ATOM 990 N N . ALA A 1 120 ? 4.597 7.499 -13.887 1.00 97.62 120 ALA A N 1
ATOM 991 C CA . ALA A 1 120 ? 3.941 7.887 -15.132 1.00 97.62 120 ALA A CA 1
ATOM 992 C C . ALA A 1 120 ? 2.539 8.432 -14.834 1.00 97.62 120 ALA A C 1
ATOM 994 O O . ALA A 1 120 ? 1.677 7.695 -14.347 1.00 97.62 120 ALA A O 1
ATOM 995 N N . ASP A 1 121 ? 2.319 9.719 -15.104 1.00 96.06 121 ASP A N 1
ATOM 996 C CA . ASP A 1 121 ? 1.009 10.357 -14.949 1.00 96.06 121 ASP A CA 1
ATOM 997 C C . ASP A 1 121 ? 0.018 9.816 -15.987 1.00 96.06 121 ASP A C 1
ATOM 999 O O . ASP A 1 121 ? 0.403 9.470 -17.101 1.00 96.06 121 ASP A O 1
ATOM 1003 N N . ALA A 1 122 ? -1.268 9.731 -15.640 1.00 93.44 122 ALA A N 1
ATOM 1004 C CA . ALA A 1 122 ? -2.297 9.171 -16.517 1.00 93.44 122 ALA A CA 1
ATOM 1005 C C . ALA A 1 122 ? -2.400 9.924 -17.858 1.00 93.44 122 ALA A C 1
ATOM 1007 O O . ALA A 1 122 ? -2.687 9.314 -18.887 1.00 93.44 122 ALA A O 1
ATOM 1008 N N . GLU A 1 123 ? -2.092 11.223 -17.850 1.00 92.31 123 GLU A N 1
ATOM 1009 C CA . GLU A 1 123 ? -2.016 12.085 -19.036 1.00 92.31 123 GLU A CA 1
ATOM 1010 C C . GLU A 1 123 ? -0.989 11.590 -20.069 1.00 92.31 123 GLU A C 1
ATOM 1012 O O . GLU A 1 123 ? -1.189 11.775 -21.270 1.00 92.31 123 GLU A O 1
ATOM 1017 N N . LEU A 1 124 ? 0.072 10.886 -19.639 1.00 92.81 124 LEU A N 1
ATOM 1018 C CA . LEU A 1 124 ? 1.046 10.257 -20.542 1.00 92.81 124 LEU A CA 1
ATOM 1019 C C . LEU A 1 124 ? 0.351 9.345 -21.564 1.00 92.81 124 LEU A C 1
ATOM 1021 O O . LEU A 1 124 ? 0.802 9.229 -22.703 1.00 92.81 124 LEU A O 1
ATOM 1025 N N . PHE A 1 125 ? -0.750 8.708 -21.163 1.00 92.94 125 PHE A N 1
ATOM 1026 C CA . PHE A 1 125 ? -1.438 7.701 -21.961 1.00 92.94 125 PHE A CA 1
ATOM 1027 C C . PHE A 1 125 ? -2.553 8.267 -22.842 1.00 92.94 125 PHE A C 1
ATOM 1029 O O . PHE A 1 125 ? -3.035 7.540 -23.708 1.00 92.94 125 PHE A O 1
ATOM 1036 N N . GLU A 1 126 ? -2.929 9.546 -22.703 1.00 90.81 126 GLU A N 1
ATOM 1037 C CA . GLU A 1 126 ? -3.969 10.173 -23.542 1.00 90.81 126 GLU A CA 1
ATOM 1038 C C . GLU A 1 126 ? -3.672 10.029 -25.031 1.00 90.81 126 GLU A C 1
ATOM 1040 O O . GLU A 1 126 ? -4.550 9.695 -25.823 1.00 90.81 126 GLU A O 1
ATOM 1045 N N . ASN A 1 127 ? -2.407 10.239 -25.393 1.00 88.19 127 ASN A N 1
ATOM 1046 C CA . ASN A 1 127 ? -1.932 10.179 -26.771 1.00 88.19 127 ASN A CA 1
ATOM 1047 C C . ASN A 1 127 ? -1.010 8.975 -27.017 1.00 88.19 127 ASN A C 1
ATOM 1049 O O . ASN A 1 127 ? -0.373 8.888 -28.065 1.00 88.19 127 ASN A O 1
ATOM 1053 N N . ASN A 1 128 ? -0.915 8.055 -26.052 1.00 92.19 128 ASN A N 1
ATOM 1054 C CA . ASN A 1 128 ? -0.007 6.913 -26.099 1.00 92.19 128 ASN A CA 1
ATOM 1055 C C . ASN A 1 128 ? -0.609 5.684 -25.400 1.00 92.19 128 ASN A C 1
ATOM 1057 O O . ASN A 1 128 ? -0.042 5.133 -24.456 1.00 92.19 128 ASN A O 1
ATOM 1061 N N . LEU A 1 129 ? -1.776 5.239 -25.870 1.00 93.06 129 LEU A N 1
ATOM 1062 C CA . LEU A 1 129 ? -2.430 4.036 -25.341 1.00 93.06 129 LEU A CA 1
ATOM 1063 C C . LEU A 1 129 ? -1.572 2.775 -25.512 1.00 93.06 129 LEU A C 1
ATOM 1065 O O . LEU A 1 129 ? -1.688 1.850 -24.712 1.00 93.06 129 LEU A O 1
ATOM 1069 N N . GLU A 1 130 ? -0.680 2.747 -26.503 1.00 94.56 130 GLU A N 1
ATOM 1070 C CA . GLU A 1 130 ? 0.259 1.640 -26.707 1.00 94.56 130 GLU A CA 1
ATOM 1071 C C . GLU A 1 130 ? 1.232 1.487 -25.526 1.00 94.56 130 GLU A C 1
ATOM 1073 O O . GLU A 1 130 ? 1.638 0.375 -25.196 1.00 94.56 130 GLU A O 1
ATOM 1078 N N . ALA A 1 131 ? 1.569 2.575 -24.822 1.00 95.62 131 ALA A N 1
ATOM 1079 C CA . ALA A 1 131 ? 2.371 2.482 -23.605 1.00 95.62 131 ALA A CA 1
ATOM 1080 C C . ALA A 1 131 ? 1.639 1.750 -22.468 1.00 95.62 131 ALA A C 1
ATOM 1082 O O . ALA A 1 131 ? 2.301 1.065 -21.693 1.00 95.62 131 ALA A O 1
ATOM 1083 N N . LEU A 1 132 ? 0.299 1.807 -22.388 1.00 95.75 132 LEU A N 1
ATOM 1084 C CA . LEU A 1 132 ? -0.459 0.980 -21.434 1.00 95.75 132 LEU A CA 1
ATOM 1085 C C . LEU A 1 132 ? -0.372 -0.500 -21.798 1.00 95.75 132 LEU A C 1
ATOM 1087 O O . LEU A 1 132 ? -0.162 -1.330 -20.919 1.00 95.75 132 LEU A O 1
ATOM 1091 N N . LYS A 1 133 ? -0.478 -0.831 -23.089 1.00 96.94 133 LYS A N 1
ATOM 1092 C CA . LYS A 1 133 ? -0.323 -2.211 -23.557 1.00 96.94 133 LYS A CA 1
ATOM 1093 C C . LYS A 1 133 ? 1.052 -2.761 -23.186 1.00 96.94 133 LYS A C 1
ATOM 1095 O O . LYS A 1 133 ? 1.154 -3.823 -22.578 1.00 96.94 133 LYS A O 1
ATOM 1100 N N . LYS A 1 134 ? 2.107 -1.990 -23.462 1.00 97.75 134 LYS A N 1
ATOM 1101 C CA . LYS A 1 134 ? 3.477 -2.348 -23.075 1.00 97.75 134 LYS A CA 1
ATOM 1102 C C . LYS A 1 134 ? 3.658 -2.427 -21.561 1.00 97.75 134 LYS A C 1
ATOM 1104 O O . LYS A 1 134 ? 4.368 -3.308 -21.094 1.00 97.75 134 LYS A O 1
ATOM 1109 N N . LEU A 1 135 ? 3.025 -1.546 -20.784 1.00 97.75 135 LEU A N 1
ATOM 1110 C CA . LEU A 1 135 ? 3.054 -1.619 -19.321 1.00 97.75 135 LEU A CA 1
ATOM 1111 C C . LEU A 1 135 ? 2.485 -2.952 -18.826 1.00 97.75 135 LEU A C 1
ATOM 1113 O O . LEU A 1 135 ? 3.086 -3.582 -17.958 1.00 97.75 135 LEU A O 1
ATOM 1117 N N . GLU A 1 136 ? 1.357 -3.403 -19.375 1.00 98.00 136 GLU A N 1
ATOM 1118 C CA . GLU A 1 136 ? 0.795 -4.714 -19.048 1.00 98.00 136 GLU A CA 1
ATOM 1119 C C . GLU A 1 136 ? 1.742 -5.844 -19.453 1.00 98.00 136 GLU A C 1
ATOM 1121 O O . GLU A 1 136 ? 2.058 -6.681 -18.611 1.00 98.00 136 GLU A O 1
ATOM 1126 N N . GLU A 1 137 ? 2.265 -5.828 -20.683 1.00 98.00 137 GLU A N 1
ATOM 1127 C CA . GLU A 1 137 ? 3.239 -6.818 -21.159 1.00 98.00 137 GLU A CA 1
ATOM 1128 C C . GLU A 1 137 ? 4.469 -6.908 -20.246 1.00 98.00 137 GLU A C 1
ATOM 1130 O O . GLU A 1 137 ? 4.867 -8.008 -19.865 1.00 98.00 137 GLU A O 1
ATOM 1135 N N . LEU A 1 138 ? 5.033 -5.768 -19.840 1.00 97.88 138 LEU A N 1
ATOM 1136 C CA . LEU A 1 138 ? 6.135 -5.704 -18.880 1.00 97.88 138 LEU A CA 1
ATOM 1137 C C . LEU A 1 138 ? 5.705 -6.202 -17.498 1.00 97.88 138 LEU A C 1
ATOM 1139 O O . LEU A 1 138 ? 6.462 -6.892 -16.828 1.00 97.88 138 LEU A O 1
ATOM 1143 N N . THR A 1 139 ? 4.479 -5.919 -17.063 1.00 97.12 139 THR A N 1
ATOM 1144 C CA . THR A 1 139 ? 3.964 -6.401 -15.773 1.00 97.12 139 THR A CA 1
ATOM 1145 C C . THR A 1 139 ? 3.886 -7.930 -15.731 1.00 97.12 139 THR A C 1
ATOM 1147 O O . THR A 1 139 ? 4.174 -8.520 -14.693 1.00 97.12 139 THR A O 1
ATOM 1150 N N . ILE A 1 140 ? 3.548 -8.589 -16.844 1.00 97.25 140 ILE A N 1
ATOM 1151 C CA . ILE A 1 140 ? 3.436 -10.058 -16.911 1.00 97.25 140 ILE A CA 1
ATOM 1152 C C . ILE A 1 140 ? 4.726 -10.777 -17.333 1.00 97.25 140 ILE A C 1
ATOM 1154 O O . ILE A 1 140 ? 4.856 -11.971 -17.066 1.00 97.25 140 ILE A O 1
ATOM 1158 N N . LYS A 1 141 ? 5.649 -10.080 -18.008 1.00 94.38 141 LYS A N 1
ATOM 1159 C CA . LYS A 1 141 ? 6.933 -10.597 -18.515 1.00 94.38 141 LYS A CA 1
ATOM 1160 C C . LYS A 1 141 ? 8.092 -9.746 -17.995 1.00 94.38 141 LYS A C 1
ATOM 1162 O O . LYS A 1 141 ? 8.860 -9.197 -18.784 1.00 94.38 141 LYS A O 1
ATOM 1167 N N . ASN A 1 142 ? 8.188 -9.578 -16.678 1.00 93.81 142 ASN A N 1
ATOM 1168 C CA . ASN A 1 142 ? 9.372 -8.965 -16.083 1.00 93.81 142 ASN A CA 1
ATOM 1169 C C . ASN A 1 142 ? 10.187 -9.986 -15.281 1.00 93.81 142 ASN A C 1
ATOM 1171 O O . ASN A 1 142 ? 9.611 -10.887 -14.667 1.00 93.81 142 ASN A O 1
ATOM 1175 N N . PRO A 1 143 ? 11.505 -9.759 -15.171 1.00 94.19 143 PRO A N 1
ATOM 1176 C CA . PRO A 1 143 ? 12.400 -10.642 -14.429 1.00 94.19 143 PRO A CA 1
ATOM 1177 C C . PRO A 1 143 ? 12.087 -10.811 -12.929 1.00 94.19 143 PRO A C 1
ATOM 1179 O O . PRO A 1 143 ? 12.603 -11.730 -12.297 1.00 94.19 143 PRO A O 1
ATOM 1182 N N . ILE A 1 144 ? 11.290 -9.924 -12.317 1.00 95.94 144 ILE A N 1
ATOM 1183 C CA . ILE A 1 144 ? 10.870 -10.043 -10.907 1.00 95.94 144 ILE A CA 1
ATOM 1184 C C . ILE A 1 144 ? 9.754 -11.087 -10.779 1.00 95.94 144 ILE A C 1
ATOM 1186 O O . ILE A 1 144 ? 9.723 -11.866 -9.827 1.00 95.94 144 ILE A O 1
ATOM 1190 N N . VAL A 1 145 ? 8.839 -11.101 -11.747 1.00 96.31 145 VAL A N 1
ATOM 1191 C CA . VAL A 1 145 ? 7.787 -12.110 -11.863 1.00 96.31 145 VAL A CA 1
ATOM 1192 C C . VAL A 1 145 ? 8.384 -13.461 -12.229 1.00 96.31 145 VAL A C 1
ATOM 1194 O O . VAL A 1 145 ? 8.032 -14.440 -11.580 1.00 96.31 145 VAL A O 1
ATOM 1197 N N . ASP A 1 146 ? 9.324 -13.505 -13.176 1.00 95.06 146 ASP A N 1
ATOM 1198 C CA . ASP A 1 146 ? 10.019 -14.747 -13.542 1.00 95.06 146 ASP A CA 1
ATOM 1199 C C . ASP A 1 146 ? 10.729 -15.351 -12.321 1.00 95.06 146 ASP A C 1
ATOM 1201 O O . ASP A 1 146 ? 10.523 -16.518 -12.010 1.00 95.06 146 ASP A O 1
ATOM 1205 N N . PHE A 1 147 ? 11.424 -14.531 -11.519 1.00 95.06 147 PHE A N 1
ATOM 1206 C CA . PHE A 1 147 ? 11.998 -14.969 -10.241 1.00 95.06 147 PHE A CA 1
ATOM 1207 C C . PHE A 1 147 ? 10.965 -15.628 -9.310 1.00 95.06 147 PHE A C 1
ATOM 1209 O O . PHE A 1 147 ? 11.254 -16.637 -8.665 1.00 95.06 147 PHE A O 1
ATOM 1216 N N . ALA A 1 148 ? 9.758 -15.065 -9.210 1.00 95.00 148 ALA A N 1
ATOM 1217 C CA . ALA A 1 148 ? 8.717 -15.606 -8.344 1.00 95.00 148 ALA A CA 1
ATOM 1218 C C . ALA A 1 148 ? 8.116 -16.920 -8.868 1.00 95.00 148 ALA A C 1
ATOM 1220 O O . ALA A 1 148 ? 7.761 -17.796 -8.072 1.00 95.00 148 ALA A O 1
ATOM 1221 N N . GLU A 1 149 ? 8.013 -17.058 -10.191 1.00 95.56 149 GLU A N 1
ATOM 1222 C CA . GLU A 1 149 ? 7.587 -18.294 -10.846 1.00 95.56 149 GLU A CA 1
ATOM 1223 C C . GLU A 1 149 ? 8.646 -19.394 -10.728 1.00 95.56 149 GLU A C 1
ATOM 1225 O O . GLU A 1 149 ? 8.301 -20.524 -10.382 1.00 95.56 149 GLU A O 1
ATOM 1230 N N . ASP A 1 150 ? 9.922 -19.056 -10.915 1.00 94.81 150 ASP A N 1
ATOM 1231 C CA . ASP A 1 150 ? 11.056 -19.977 -10.770 1.00 94.81 150 ASP A CA 1
ATOM 1232 C C . ASP A 1 150 ? 11.181 -20.498 -9.333 1.00 94.81 150 ASP A C 1
ATOM 1234 O O . ASP A 1 150 ? 11.479 -21.669 -9.102 1.00 94.81 150 ASP A O 1
ATOM 1238 N N . CYS A 1 151 ? 10.878 -19.649 -8.347 1.00 92.75 151 CYS A N 1
ATOM 1239 C CA . CYS A 1 151 ? 10.802 -20.042 -6.941 1.00 92.75 151 CYS A CA 1
ATOM 1240 C C . CYS A 1 151 ? 9.503 -20.796 -6.582 1.00 92.75 151 CYS A C 1
ATOM 1242 O O . CYS A 1 151 ? 9.309 -21.166 -5.424 1.00 92.75 151 CYS A O 1
ATOM 1244 N N . GLY A 1 152 ? 8.586 -20.996 -7.535 1.00 93.50 152 GLY A N 1
ATOM 1245 C CA . GLY A 1 152 ? 7.393 -21.833 -7.386 1.00 93.50 152 GLY A CA 1
ATOM 1246 C C . GLY A 1 152 ? 6.294 -21.277 -6.477 1.00 93.50 152 GLY A C 1
ATOM 1247 O O . GLY A 1 152 ? 5.375 -22.014 -6.119 1.00 93.50 152 GLY A O 1
ATOM 1248 N N . TYR A 1 153 ? 6.359 -20.002 -6.087 1.00 91.38 153 TYR A N 1
ATOM 1249 C CA . TYR A 1 153 ? 5.419 -19.415 -5.121 1.00 91.38 153 TYR A CA 1
ATOM 1250 C C . TYR A 1 153 ? 4.378 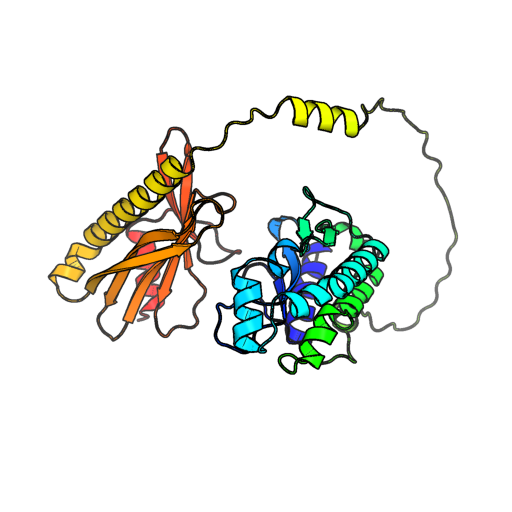-18.491 -5.763 1.00 91.38 153 TYR A C 1
ATOM 1252 O O . TYR A 1 153 ? 3.419 -18.076 -5.110 1.00 91.38 153 TYR A O 1
ATOM 1260 N N . PHE A 1 154 ? 4.530 -18.201 -7.054 1.00 95.31 154 PHE A N 1
ATOM 1261 C CA . PHE A 1 154 ? 3.570 -17.444 -7.841 1.00 95.31 154 PHE A CA 1
ATOM 1262 C C . PHE A 1 154 ? 3.472 -18.002 -9.260 1.00 95.31 154 PHE A C 1
ATOM 1264 O O . PHE A 1 154 ? 4.403 -18.619 -9.762 1.00 95.31 154 PHE A O 1
ATOM 1271 N N . LYS A 1 155 ? 2.328 -17.792 -9.913 1.00 96.44 155 LYS A N 1
ATOM 1272 C CA . LYS A 1 155 ? 2.134 -18.085 -11.334 1.00 96.44 155 LYS A CA 1
ATOM 1273 C C . LYS A 1 155 ? 1.185 -17.060 -11.922 1.00 96.44 155 LYS A C 1
ATOM 1275 O O . LYS A 1 155 ? 0.044 -16.946 -11.465 1.00 96.44 155 LYS A O 1
ATOM 1280 N N . VAL A 1 156 ? 1.633 -16.347 -12.951 1.00 96.81 156 VAL A N 1
ATOM 1281 C CA . VAL A 1 156 ? 0.792 -15.360 -13.631 1.00 96.81 156 VAL A CA 1
ATOM 1282 C C . VAL A 1 156 ? -0.363 -16.075 -14.325 1.00 96.81 156 VAL A C 1
ATOM 1284 O O . VAL A 1 156 ? -0.178 -17.033 -15.084 1.00 96.81 156 VAL A O 1
ATOM 1287 N N . LYS A 1 157 ? -1.578 -15.586 -14.095 1.00 96.69 157 LYS A N 1
ATOM 1288 C CA . LYS A 1 157 ? -2.778 -16.069 -14.781 1.00 96.69 157 LYS A CA 1
ATOM 1289 C C . LYS A 1 157 ? -2.900 -15.411 -16.150 1.00 96.69 157 LYS A C 1
ATOM 1291 O O . LYS A 1 157 ? -2.461 -14.284 -16.355 1.00 96.69 157 LYS A O 1
ATOM 1296 N N . ASN A 1 158 ? -3.516 -16.111 -17.099 1.00 95.94 158 ASN A N 1
ATOM 1297 C CA . ASN A 1 158 ? -3.937 -15.520 -18.371 1.00 95.94 158 ASN A CA 1
ATOM 1298 C C . ASN A 1 158 ? -2.817 -14.824 -19.183 1.00 95.94 158 ASN A C 1
ATOM 1300 O O . ASN A 1 158 ? -3.095 -13.892 -19.929 1.00 95.94 158 ASN A O 1
ATOM 1304 N N . LYS A 1 159 ? -1.557 -15.298 -19.107 1.00 94.75 159 LYS A N 1
ATOM 1305 C CA . LYS A 1 159 ? -0.377 -14.704 -19.791 1.00 94.75 159 LYS A CA 1
ATOM 1306 C C . LYS A 1 159 ? -0.539 -14.438 -21.301 1.00 94.75 159 LYS A C 1
ATOM 1308 O O . LYS A 1 159 ? 0.249 -13.692 -21.872 1.00 94.75 159 LYS A O 1
ATOM 1313 N N . LYS A 1 160 ? -1.488 -15.104 -21.967 1.00 94.25 160 LYS A N 1
ATOM 1314 C CA . LYS A 1 160 ? -1.711 -15.013 -23.422 1.00 94.25 160 LYS A CA 1
ATOM 1315 C C . LYS A 1 160 ? -2.747 -13.962 -23.830 1.00 94.25 160 LYS A C 1
ATOM 1317 O O . LYS A 1 160 ? -2.896 -13.714 -25.019 1.00 94.25 160 LYS A O 1
ATOM 1322 N N . THR A 1 161 ? -3.481 -13.397 -22.878 1.00 95.69 161 THR A N 1
ATOM 1323 C CA . THR A 1 161 ? -4.596 -12.475 -23.134 1.00 95.69 161 THR A CA 1
ATOM 1324 C C . THR A 1 161 ? -4.366 -11.191 -22.363 1.00 95.69 161 THR A C 1
ATOM 1326 O O . THR A 1 161 ? -4.170 -11.264 -21.150 1.00 95.69 161 THR A O 1
ATOM 1329 N N . LEU A 1 162 ? -4.418 -10.053 -23.050 1.00 96.44 162 LEU A N 1
ATOM 1330 C CA . LEU A 1 162 ? -4.205 -8.739 -22.457 1.00 96.44 162 LEU A CA 1
ATOM 1331 C C . LEU A 1 162 ? -5.548 -8.086 -22.115 1.00 96.44 162 LEU A C 1
ATOM 1333 O O . LEU A 1 162 ? -6.481 -8.084 -22.916 1.00 96.44 162 LEU A O 1
ATOM 1337 N N . VAL A 1 163 ? -5.625 -7.497 -20.931 1.00 95.00 163 VAL A N 1
ATOM 1338 C CA . VAL A 1 163 ? -6.692 -6.608 -20.469 1.00 95.00 163 VAL A CA 1
ATOM 1339 C C . VAL A 1 163 ? -6.798 -5.379 -21.355 1.00 95.00 163 VAL A C 1
ATOM 1341 O O . VAL A 1 163 ? -7.898 -4.868 -21.569 1.00 95.00 163 VAL A O 1
ATOM 1344 N N . TRP A 1 164 ? -5.676 -4.902 -21.895 1.00 94.88 164 TRP A N 1
ATOM 1345 C CA . TRP A 1 164 ? -5.674 -3.774 -22.817 1.00 94.88 164 TRP A CA 1
ATOM 1346 C C . TRP A 1 164 ? -6.676 -3.964 -23.967 1.00 94.88 164 TRP A C 1
ATOM 1348 O O . TRP A 1 164 ? -7.419 -3.033 -24.282 1.00 94.88 164 TRP A O 1
ATOM 1358 N N . ASP A 1 165 ? -6.768 -5.175 -24.530 1.00 91.44 165 ASP A N 1
ATOM 1359 C CA . ASP A 1 165 ? -7.693 -5.487 -25.626 1.00 91.44 165 ASP A CA 1
ATOM 1360 C C . ASP A 1 165 ? -9.168 -5.399 -25.185 1.00 91.44 165 ASP A C 1
ATOM 1362 O O . ASP A 1 165 ? -10.026 -5.020 -25.975 1.00 91.44 165 ASP A O 1
ATOM 1366 N N . GLU A 1 166 ? -9.484 -5.690 -23.920 1.00 89.19 166 GLU A N 1
ATOM 1367 C CA . GLU A 1 166 ? -10.843 -5.553 -23.375 1.00 89.19 166 GLU A CA 1
ATOM 1368 C C . GLU A 1 166 ? -11.203 -4.085 -23.093 1.00 89.19 166 GLU A C 1
ATOM 1370 O O . GLU A 1 166 ? -12.323 -3.645 -23.364 1.00 89.19 166 GLU A O 1
ATOM 1375 N N . VAL A 1 167 ? -10.266 -3.315 -22.530 1.00 86.94 167 VAL A N 1
ATOM 1376 C CA . VAL A 1 167 ? -10.523 -1.935 -22.080 1.00 86.94 167 VAL A CA 1
ATOM 1377 C C . VAL A 1 167 ? -10.459 -0.934 -23.231 1.00 86.94 167 VAL A C 1
ATOM 1379 O O . VAL A 1 167 ? -11.249 0.013 -23.274 1.00 86.94 167 VAL A O 1
ATOM 1382 N N . PHE A 1 168 ? -9.508 -1.122 -24.144 1.00 87.00 168 PHE A N 1
ATOM 1383 C CA . PHE A 1 168 ? -9.181 -0.175 -25.211 1.00 87.00 168 PHE A CA 1
ATOM 1384 C C . PHE A 1 168 ? -9.313 -0.766 -26.613 1.00 87.00 168 PHE A C 1
ATOM 1386 O O . PHE A 1 168 ? -9.363 0.000 -27.577 1.00 87.00 168 PHE A O 1
ATOM 1393 N N . GLY A 1 169 ? -9.407 -2.091 -26.749 1.00 80.19 169 GLY A N 1
ATOM 1394 C CA . GLY A 1 169 ? -9.616 -2.736 -28.037 1.00 80.19 169 GLY A CA 1
ATOM 1395 C C . GLY A 1 169 ? -11.012 -2.446 -28.579 1.00 80.19 169 GLY A C 1
ATOM 1396 O O . GLY A 1 169 ? -12.004 -3.090 -28.242 1.00 80.19 169 GLY A O 1
ATOM 1397 N N . THR A 1 170 ? -11.112 -1.479 -29.484 1.00 62.22 170 THR A N 1
ATOM 1398 C CA . THR A 1 170 ? -12.248 -1.396 -30.396 1.00 62.22 170 THR A CA 1
ATOM 1399 C C . THR A 1 170 ? -12.194 -2.586 -31.354 1.00 62.22 170 THR A C 1
ATOM 1401 O O . THR A 1 170 ? -11.206 -2.780 -32.061 1.00 62.22 170 THR A O 1
ATOM 1404 N N . LYS A 1 171 ? -13.283 -3.368 -31.441 1.00 48.12 171 LYS A N 1
ATOM 1405 C CA . LYS A 1 171 ? -13.554 -4.191 -32.631 1.00 48.12 171 LYS A CA 1
ATOM 1406 C C . LYS A 1 171 ? -13.557 -3.245 -33.831 1.00 48.12 171 LYS A C 1
ATOM 1408 O O . LYS A 1 171 ? -14.508 -2.489 -34.017 1.00 48.12 171 LYS A O 1
ATOM 1413 N N . SER A 1 172 ? -12.484 -3.239 -34.610 1.00 40.38 172 SER A N 1
ATOM 1414 C CA . SER A 1 172 ? -12.415 -2.465 -35.839 1.00 40.38 172 SER A CA 1
ATOM 1415 C C . SER A 1 172 ? -13.315 -3.124 -36.884 1.00 40.38 172 SER A C 1
ATOM 1417 O O . SER A 1 172 ? -12.938 -4.061 -37.578 1.00 40.38 172 SER A O 1
ATOM 1419 N N . THR A 1 173 ? -14.543 -2.627 -37.016 1.00 36.44 173 THR A N 1
ATOM 1420 C CA . THR A 1 173 ? -15.186 -2.610 -38.329 1.00 36.44 173 THR A CA 1
ATOM 1421 C C . THR A 1 173 ? -14.427 -1.614 -39.190 1.00 36.44 173 THR A C 1
ATOM 1423 O O . THR A 1 173 ? -14.362 -0.420 -38.898 1.00 36.44 173 THR A O 1
ATOM 1426 N N . THR A 1 174 ? -13.807 -2.154 -40.225 1.00 40.66 174 THR A N 1
ATOM 1427 C CA . THR A 1 174 ? -13.093 -1.472 -41.294 1.00 40.66 174 THR A CA 1
ATOM 1428 C C . THR A 1 174 ? -13.965 -0.394 -41.938 1.00 40.66 174 THR A C 1
ATOM 1430 O O . THR A 1 174 ? -15.009 -0.695 -42.506 1.00 40.66 174 THR A O 1
ATOM 1433 N N . ALA A 1 175 ? -13.497 0.850 -41.929 1.00 35.06 175 ALA A N 1
ATOM 1434 C CA . ALA A 1 175 ? -13.866 1.845 -42.929 1.00 35.06 175 ALA A CA 1
ATOM 1435 C C . ALA A 1 175 ? -12.687 2.802 -43.111 1.00 35.06 175 ALA A C 1
ATOM 1437 O O . ALA A 1 175 ? -12.281 3.507 -42.188 1.00 35.06 175 ALA A O 1
ATOM 1438 N N . GLY A 1 176 ? -12.090 2.749 -44.301 1.00 39.62 176 GLY A N 1
ATOM 1439 C CA . GLY A 1 176 ? -10.984 3.605 -44.693 1.00 39.62 176 GLY A CA 1
ATOM 1440 C C . GLY A 1 176 ? -11.415 5.062 -44.838 1.00 39.62 176 GLY A C 1
ATOM 1441 O O . GLY A 1 176 ? -12.532 5.366 -45.246 1.00 39.62 176 GLY A O 1
ATOM 1442 N N . GLY A 1 177 ? -10.484 5.960 -44.540 1.00 32.09 177 GLY A N 1
ATOM 1443 C CA . GLY A 1 177 ? -10.636 7.389 -44.763 1.00 32.09 177 GLY A CA 1
ATOM 1444 C C . GLY A 1 177 ? -9.290 8.083 -44.626 1.00 32.09 177 GLY A C 1
ATOM 1445 O O . GLY A 1 177 ? -8.890 8.472 -43.535 1.00 32.09 177 GLY A O 1
ATOM 1446 N N . GLN A 1 178 ? -8.573 8.209 -45.741 1.00 41.16 178 GLN A N 1
ATOM 1447 C CA . GLN A 1 178 ? -7.447 9.132 -45.868 1.00 41.16 178 GLN A CA 1
ATOM 1448 C C . GLN A 1 178 ? -7.950 10.568 -45.689 1.00 41.16 178 GLN A C 1
ATOM 1450 O O . GLN A 1 178 ? -8.868 10.960 -46.399 1.00 41.16 178 GLN A O 1
ATOM 1455 N N . HIS A 1 179 ? -7.300 11.387 -44.858 1.00 34.62 179 HIS A N 1
ATOM 1456 C CA . HIS A 1 179 ? -7.267 12.832 -45.090 1.00 34.62 179 HIS A CA 1
ATOM 1457 C C . HIS A 1 179 ? -5.999 13.502 -44.539 1.00 34.62 179 HIS A C 1
ATOM 1459 O O . HIS A 1 179 ? -5.320 13.017 -43.640 1.00 34.62 179 HIS A O 1
ATOM 1465 N N . LYS A 1 180 ? -5.661 14.594 -45.226 1.00 35.25 180 LYS A N 1
ATOM 1466 C CA . LYS A 1 180 ? -4.362 15.253 -45.393 1.00 35.25 180 LYS A CA 1
ATOM 1467 C C . LYS A 1 180 ? -3.873 16.073 -44.189 1.00 35.25 180 LYS A C 1
ATOM 1469 O O . LYS A 1 180 ? -4.653 16.633 -43.429 1.00 35.25 180 LYS A O 1
ATOM 1474 N N . LYS A 1 181 ? -2.543 16.231 -44.149 1.00 39.75 181 LYS A N 1
ATOM 1475 C CA . LYS A 1 181 ? -1.759 17.192 -43.353 1.00 39.75 181 LYS A CA 1
ATOM 1476 C C . LYS A 1 181 ? -2.243 18.642 -43.511 1.00 39.75 181 LYS A C 1
ATOM 1478 O O . LYS A 1 181 ? -2.392 19.109 -44.637 1.00 39.75 181 LYS A O 1
ATOM 1483 N N . ALA A 1 182 ? -2.262 19.380 -42.401 1.00 30.67 182 ALA A N 1
ATOM 1484 C CA . ALA A 1 182 ? -1.947 20.808 -42.368 1.00 30.67 182 ALA A CA 1
ATOM 1485 C C . ALA A 1 182 ? -1.362 21.187 -40.995 1.00 30.67 182 ALA A C 1
ATOM 1487 O O . ALA A 1 182 ? -1.906 20.836 -39.952 1.00 30.67 182 ALA A O 1
ATOM 1488 N N . SER A 1 183 ? -0.231 21.889 -41.011 1.00 35.97 183 SER A N 1
ATOM 1489 C CA . SER A 1 183 ? 0.448 22.445 -39.836 1.00 35.97 183 SER A CA 1
ATOM 1490 C C . SER A 1 183 ? -0.006 23.888 -39.592 1.00 35.97 183 SER A C 1
ATOM 1492 O O . SER A 1 183 ? -0.090 24.639 -40.565 1.00 35.97 183 SER A O 1
ATOM 1494 N N . PRO A 1 184 ? -0.147 24.351 -38.337 1.00 37.56 184 PRO A N 1
ATOM 1495 C CA . PRO A 1 184 ? -0.089 25.772 -38.036 1.00 37.56 184 PRO A CA 1
ATOM 1496 C C . PRO A 1 184 ? 1.239 26.151 -37.364 1.00 37.56 184 PRO A C 1
ATOM 1498 O O . PRO A 1 184 ? 1.658 25.581 -36.358 1.00 37.56 184 PRO A O 1
ATOM 1501 N N . LYS A 1 185 ? 1.896 27.164 -37.938 1.00 39.75 185 LYS A N 1
ATOM 1502 C CA . LYS A 1 185 ? 3.009 27.903 -37.334 1.00 39.75 185 LYS A CA 1
ATOM 1503 C C . LYS A 1 185 ? 2.483 28.701 -36.138 1.00 39.75 185 LYS A C 1
ATOM 1505 O O . LYS A 1 185 ? 1.704 29.629 -36.339 1.00 39.75 185 LYS A O 1
ATOM 1510 N N . HIS A 1 186 ? 2.971 28.421 -34.930 1.00 35.12 186 HIS A N 1
ATOM 1511 C CA . HIS A 1 186 ? 2.802 29.316 -33.783 1.00 35.12 186 HIS A CA 1
ATOM 1512 C C . HIS A 1 186 ? 4.119 30.024 -33.452 1.00 35.12 186 HIS A C 1
ATOM 1514 O O . HIS A 1 186 ? 5.159 29.401 -33.244 1.00 35.12 186 HIS A O 1
ATOM 1520 N N . LYS A 1 187 ? 4.059 31.359 -33.442 1.00 35.25 187 LYS A N 1
ATOM 1521 C CA . LYS A 1 187 ? 5.149 32.264 -33.070 1.00 35.25 187 LYS A CA 1
ATOM 1522 C C . LYS A 1 187 ? 5.498 32.081 -31.588 1.00 35.25 187 LYS A C 1
ATOM 1524 O O . LYS A 1 187 ? 4.633 32.201 -30.724 1.00 35.25 187 LYS A O 1
ATOM 1529 N N . SER A 1 188 ? 6.777 31.821 -31.329 1.00 31.59 188 SER A N 1
ATOM 1530 C CA . SER A 1 188 ? 7.400 31.776 -30.005 1.00 31.59 188 SER A CA 1
ATOM 1531 C C . SER A 1 188 ? 7.301 33.139 -29.313 1.00 31.59 188 SER A C 1
ATOM 1533 O O . SER A 1 188 ? 7.770 34.147 -29.840 1.00 31.59 188 SER A O 1
ATOM 1535 N N . ARG A 1 189 ? 6.698 33.162 -28.121 1.00 32.91 189 ARG A N 1
ATOM 1536 C CA . ARG A 1 189 ? 6.788 34.267 -27.163 1.00 32.91 189 ARG A CA 1
ATOM 1537 C C . ARG A 1 189 ? 7.667 33.762 -26.019 1.00 32.91 189 ARG A C 1
ATOM 1539 O O . ARG A 1 189 ? 7.221 32.943 -25.219 1.00 32.91 189 ARG A O 1
ATOM 1546 N N . MET A 1 190 ? 8.936 34.178 -25.996 1.00 35.09 190 MET A N 1
ATOM 1547 C CA . MET A 1 190 ? 9.877 33.807 -24.937 1.00 35.09 190 MET A CA 1
ATOM 1548 C C . MET A 1 190 ? 9.395 34.377 -23.599 1.00 35.09 190 MET A C 1
ATOM 1550 O O . MET A 1 190 ? 9.442 35.584 -23.379 1.00 35.09 190 MET A O 1
ATOM 1554 N N . PHE A 1 191 ? 8.955 33.505 -22.695 1.00 39.69 191 PHE A N 1
ATOM 1555 C CA . PHE A 1 191 ? 9.000 33.787 -21.266 1.00 39.69 191 PHE A CA 1
ATOM 1556 C C . PHE A 1 191 ? 10.385 33.371 -20.776 1.00 39.69 191 PHE A C 1
ATOM 1558 O O . PHE A 1 191 ? 10.765 32.208 -20.923 1.00 39.69 191 PHE A O 1
ATOM 1565 N N . THR A 1 192 ? 11.139 34.301 -20.197 1.00 49.00 192 THR A N 1
ATOM 1566 C CA . THR A 1 192 ? 12.380 34.016 -19.471 1.00 49.00 192 THR A CA 1
ATOM 1567 C C . THR A 1 192 ? 12.046 33.184 -18.232 1.00 49.00 192 THR A C 1
ATOM 1569 O O . THR A 1 192 ? 11.801 33.692 -17.141 1.00 49.00 192 THR A O 1
ATOM 1572 N N . ARG A 1 193 ? 11.966 31.864 -18.412 1.00 49.12 193 ARG A N 1
ATOM 1573 C CA . ARG A 1 193 ? 11.807 30.907 -17.319 1.00 49.12 193 ARG A CA 1
ATOM 1574 C C . ARG A 1 193 ? 13.165 30.718 -16.667 1.00 49.12 193 ARG A C 1
ATOM 1576 O O . ARG A 1 193 ? 14.090 30.224 -17.303 1.00 49.12 193 ARG A O 1
ATOM 1583 N N . THR A 1 194 ? 13.279 31.093 -15.397 1.00 51.34 194 THR A N 1
ATOM 1584 C CA . THR A 1 194 ? 14.395 30.646 -14.562 1.00 51.34 194 THR A CA 1
ATOM 1585 C C . THR A 1 194 ? 14.465 29.113 -14.656 1.00 51.34 194 THR A C 1
ATOM 1587 O O . THR A 1 194 ? 13.420 28.469 -14.492 1.00 51.34 194 THR A O 1
ATOM 1590 N N . PRO A 1 195 ? 15.629 28.516 -14.960 1.00 71.69 195 PRO A N 1
ATOM 1591 C CA . PRO A 1 195 ? 15.780 27.071 -15.035 1.00 71.69 195 PRO A CA 1
ATOM 1592 C C . PRO A 1 195 ? 15.237 26.389 -13.777 1.00 71.69 195 PRO A C 1
ATOM 1594 O O . PRO A 1 195 ? 15.459 26.848 -12.654 1.00 71.69 195 PRO A O 1
ATOM 1597 N N . LEU A 1 196 ? 14.528 25.273 -13.956 1.00 55.59 196 LEU A N 1
ATOM 1598 C CA . LEU A 1 196 ? 13.994 24.468 -12.852 1.00 55.59 196 LEU A CA 1
ATOM 1599 C C . LEU A 1 196 ? 15.092 24.115 -11.834 1.00 55.59 196 LEU A C 1
ATOM 1601 O O . LEU A 1 196 ? 14.831 24.117 -10.633 1.00 55.59 196 LEU A O 1
ATOM 1605 N N . SER A 1 197 ? 16.328 23.912 -12.302 1.00 67.06 197 SER A N 1
ATOM 1606 C CA . SER A 1 197 ? 17.508 23.699 -11.461 1.00 67.06 197 SER A CA 1
ATOM 1607 C C . SER A 1 197 ? 17.709 24.797 -10.422 1.00 67.06 197 SER A C 1
ATOM 1609 O O . SER A 1 197 ? 18.049 24.499 -9.283 1.00 67.06 197 SER A O 1
ATOM 1611 N N . ASP A 1 198 ? 17.473 26.057 -10.777 1.00 71.44 198 ASP A N 1
ATOM 1612 C CA . ASP A 1 198 ? 17.725 27.198 -9.898 1.00 71.44 198 ASP A CA 1
ATOM 1613 C C . ASP A 1 198 ? 16.595 27.361 -8.884 1.00 71.44 198 ASP A C 1
ATOM 1615 O O . ASP A 1 198 ? 16.829 27.723 -7.730 1.00 71.44 198 ASP A O 1
ATOM 1619 N N . LYS A 1 199 ? 15.367 27.003 -9.283 1.00 68.19 199 LYS A N 1
ATOM 1620 C CA . LYS A 1 199 ? 14.222 26.908 -8.373 1.00 68.19 199 LYS A CA 1
ATOM 1621 C C . LYS A 1 199 ? 14.415 25.775 -7.358 1.00 68.19 199 LYS A C 1
ATOM 1623 O O . LYS A 1 199 ? 14.164 25.977 -6.175 1.00 68.19 199 LYS A O 1
ATOM 1628 N N . LEU A 1 200 ? 14.916 24.618 -7.797 1.00 65.00 200 LEU A N 1
ATOM 1629 C CA . LEU A 1 200 ? 15.202 23.466 -6.935 1.00 65.00 200 LEU A CA 1
ATOM 1630 C C . LEU A 1 200 ? 16.398 23.709 -6.012 1.00 65.00 200 LEU A C 1
ATOM 1632 O O . LEU A 1 200 ? 16.314 23.383 -4.833 1.00 65.00 200 LEU A O 1
ATOM 1636 N N . LYS A 1 201 ? 17.473 24.340 -6.504 1.00 74.38 201 LYS A N 1
ATOM 1637 C CA . LYS A 1 201 ? 18.607 24.764 -5.671 1.00 74.38 201 LYS A CA 1
ATOM 1638 C C . LYS A 1 201 ? 18.139 25.710 -4.573 1.00 74.38 201 LYS A C 1
ATOM 1640 O O . LYS A 1 201 ? 18.414 25.441 -3.414 1.00 74.38 201 LYS A O 1
ATOM 1645 N N . ARG A 1 202 ? 17.346 26.737 -4.908 1.00 67.25 202 ARG A N 1
ATOM 1646 C CA . ARG A 1 202 ? 16.759 27.651 -3.912 1.00 67.25 202 ARG A CA 1
ATOM 1647 C C . ARG A 1 202 ? 15.925 26.918 -2.859 1.00 67.25 202 ARG A C 1
ATOM 1649 O O . ARG A 1 202 ? 16.085 27.206 -1.682 1.00 67.25 202 ARG A O 1
ATOM 1656 N N . LEU A 1 203 ? 15.097 25.950 -3.257 1.00 58.03 203 LEU A N 1
ATOM 1657 C CA . LEU A 1 203 ? 14.297 25.147 -2.321 1.00 58.03 203 LEU A CA 1
ATOM 1658 C C . LEU A 1 203 ? 15.152 24.217 -1.446 1.00 58.03 203 LEU A C 1
ATOM 1660 O O . LEU A 1 203 ? 14.848 24.046 -0.270 1.00 58.03 203 LEU A O 1
ATOM 1664 N N . ALA A 1 204 ? 16.233 23.654 -1.990 1.00 60.88 204 ALA A N 1
ATOM 1665 C CA . ALA A 1 204 ? 17.178 22.831 -1.240 1.00 60.88 204 ALA A CA 1
ATOM 1666 C C . ALA A 1 204 ? 17.981 23.657 -0.220 1.00 60.88 204 ALA A C 1
ATOM 1668 O O . ALA A 1 204 ? 18.221 23.189 0.886 1.00 60.88 204 ALA A O 1
ATOM 1669 N N . THR A 1 205 ? 18.354 24.898 -0.556 1.00 57.66 205 THR A N 1
ATOM 1670 C CA . THR A 1 205 ? 19.047 25.818 0.368 1.00 57.66 205 THR A CA 1
ATOM 1671 C C . THR A 1 205 ? 18.104 26.431 1.411 1.00 57.66 205 THR A C 1
ATOM 1673 O O . THR A 1 205 ? 18.559 26.893 2.451 1.00 57.66 205 THR A O 1
ATOM 1676 N N . GLN A 1 206 ? 16.793 26.437 1.147 1.00 45.75 206 GLN A N 1
ATOM 1677 C CA . GLN A 1 206 ? 15.755 26.966 2.040 1.00 45.75 206 GLN A CA 1
ATOM 1678 C C . GLN A 1 206 ? 15.081 25.901 2.912 1.00 45.75 206 GLN A C 1
ATOM 1680 O O . GLN A 1 206 ? 14.178 26.252 3.665 1.00 45.75 206 GLN A O 1
ATOM 1685 N N . GLN A 1 207 ? 15.474 24.625 2.837 1.00 41.66 207 GLN A N 1
ATOM 1686 C CA . GLN A 1 207 ? 14.987 23.619 3.780 1.00 41.66 207 GLN A CA 1
ATOM 1687 C C . GLN A 1 207 ? 15.717 23.778 5.121 1.00 41.66 207 GLN A C 1
ATOM 1689 O O . GLN A 1 207 ? 16.887 23.404 5.212 1.00 41.66 207 GLN A O 1
ATOM 1694 N N . PRO A 1 208 ? 15.068 24.280 6.189 1.00 40.91 208 PRO A N 1
ATOM 1695 C CA . PRO A 1 208 ? 15.608 24.075 7.517 1.00 40.91 208 PRO A CA 1
ATOM 1696 C C . PRO A 1 208 ? 15.617 22.567 7.786 1.00 40.91 208 PRO A C 1
ATOM 1698 O O . PRO A 1 208 ? 14.585 21.899 7.686 1.00 40.91 208 PRO A O 1
ATOM 1701 N N . VAL A 1 209 ? 16.784 22.026 8.138 1.00 43.00 209 VAL A N 1
ATOM 1702 C CA . VAL A 1 209 ? 16.920 20.691 8.734 1.00 43.00 209 VAL A CA 1
ATOM 1703 C C . VAL A 1 209 ? 16.368 20.775 10.159 1.00 43.00 209 VAL A C 1
ATOM 1705 O O . VAL A 1 209 ? 17.097 20.745 11.141 1.00 43.00 209 VAL A O 1
ATOM 1708 N N . LEU A 1 210 ? 15.058 20.959 10.285 1.00 44.66 210 LEU A N 1
ATOM 1709 C CA . LEU A 1 210 ? 14.354 20.654 11.518 1.00 44.66 210 LEU A CA 1
ATOM 1710 C C . LEU A 1 210 ? 14.045 19.169 11.432 1.00 44.66 210 LEU A C 1
ATOM 1712 O O . LEU A 1 210 ? 13.073 18.777 10.788 1.00 44.66 210 LEU A O 1
ATOM 1716 N N . MET A 1 211 ? 14.910 18.341 12.023 1.00 47.28 211 MET A N 1
ATOM 1717 C CA . MET A 1 211 ? 14.537 16.964 12.331 1.00 47.28 211 MET A CA 1
ATOM 1718 C C . MET A 1 211 ? 13.236 17.034 13.137 1.00 47.28 211 MET A C 1
ATOM 1720 O O . MET A 1 211 ? 13.229 17.647 14.208 1.00 47.28 211 MET A O 1
ATOM 1724 N N . PRO A 1 212 ? 12.113 16.514 12.617 1.00 63.69 212 PRO A N 1
ATOM 1725 C CA . PRO A 1 212 ? 10.874 16.538 13.366 1.00 63.69 212 PRO A CA 1
ATOM 1726 C C . PRO A 1 212 ? 11.066 15.707 14.631 1.00 63.69 212 PRO A C 1
ATOM 1728 O O . PRO A 1 212 ? 11.660 14.634 14.586 1.00 63.69 212 PRO A O 1
ATOM 1731 N N . ASP A 1 213 ? 10.575 16.216 15.753 1.00 78.81 213 ASP A N 1
ATOM 1732 C CA . ASP A 1 213 ? 10.657 15.522 17.032 1.00 78.81 213 ASP A CA 1
ATOM 1733 C C . ASP A 1 213 ? 9.688 14.329 17.023 1.00 78.81 213 ASP A C 1
ATOM 1735 O O . ASP A 1 213 ? 8.488 14.456 17.297 1.00 78.81 213 ASP A O 1
ATOM 1739 N N . TRP A 1 214 ? 10.196 13.185 16.568 1.00 81.38 214 TRP A N 1
ATOM 1740 C CA . TRP A 1 214 ? 9.392 11.993 16.336 1.00 81.38 214 TRP A CA 1
ATOM 1741 C C . TRP A 1 214 ? 8.905 11.350 17.624 1.00 81.38 214 TRP A C 1
ATOM 1743 O O . TRP A 1 214 ? 7.768 10.874 17.657 1.00 81.38 214 TRP A O 1
ATOM 1753 N N . GLU A 1 215 ? 9.691 11.447 18.694 1.00 85.06 215 GLU A N 1
ATOM 1754 C CA . GLU A 1 215 ? 9.287 11.038 20.035 1.00 85.06 215 GLU A CA 1
ATOM 1755 C C . GLU A 1 215 ? 8.079 11.853 20.506 1.00 85.06 215 GLU A C 1
ATOM 1757 O O . GLU A 1 215 ? 7.075 11.283 20.943 1.00 85.06 215 GLU A O 1
ATOM 1762 N N . LYS A 1 216 ? 8.099 13.185 20.331 1.00 87.62 216 LYS A N 1
ATOM 1763 C CA . LYS A 1 216 ? 6.932 14.026 20.648 1.00 87.62 216 LYS A CA 1
ATOM 1764 C C . LYS A 1 216 ? 5.710 13.648 19.822 1.00 87.62 216 LYS A C 1
ATOM 1766 O O . LYS A 1 216 ? 4.609 13.590 20.369 1.00 87.62 216 LYS A O 1
ATOM 1771 N N . LYS A 1 217 ? 5.866 13.375 18.524 1.00 87.75 217 LYS A N 1
ATOM 1772 C CA . LYS A 1 217 ? 4.729 12.964 17.681 1.00 87.75 217 LYS A CA 1
ATOM 1773 C C . LYS A 1 217 ? 4.165 11.607 18.089 1.00 87.75 217 LYS A C 1
ATOM 1775 O O . LYS A 1 217 ? 2.946 11.463 18.143 1.00 87.75 217 LYS A O 1
ATOM 1780 N N . GLN A 1 218 ? 5.021 10.647 18.428 1.00 91.25 218 GLN A N 1
ATOM 1781 C CA . GLN A 1 218 ? 4.602 9.346 18.947 1.00 91.25 218 GLN A CA 1
ATOM 1782 C C . GLN A 1 218 ? 3.864 9.498 20.282 1.00 91.25 218 GLN A C 1
ATOM 1784 O O . GLN A 1 218 ? 2.797 8.916 20.473 1.00 91.25 218 GLN A O 1
ATOM 1789 N N . ALA A 1 219 ? 4.372 10.336 21.188 1.00 92.06 219 ALA A N 1
ATOM 1790 C CA . ALA A 1 219 ? 3.715 10.618 22.459 1.00 92.06 219 ALA A CA 1
ATOM 1791 C C . ALA A 1 219 ? 2.330 11.259 22.261 1.00 92.06 219 ALA A C 1
ATOM 1793 O O . ALA A 1 219 ? 1.364 10.864 22.917 1.00 92.06 219 ALA A O 1
ATOM 1794 N N . VAL A 1 220 ? 2.207 12.210 21.328 1.00 93.19 220 VAL A N 1
ATOM 1795 C CA . VAL A 1 220 ? 0.923 12.819 20.944 1.00 93.19 220 VAL A CA 1
ATOM 1796 C C . VAL A 1 220 ? -0.037 11.767 20.393 1.00 93.19 220 VAL A C 1
ATOM 1798 O O . VAL A 1 220 ? -1.179 11.700 20.839 1.00 93.19 220 VAL A O 1
ATOM 1801 N N . TRP A 1 221 ? 0.425 10.924 19.472 1.00 94.00 221 TRP A N 1
ATOM 1802 C CA . TRP A 1 221 ? -0.352 9.838 18.879 1.00 94.00 221 TRP A CA 1
ATOM 1803 C C . TRP A 1 221 ? -0.914 8.881 19.941 1.00 94.00 221 TRP A C 1
ATOM 1805 O O . TRP A 1 221 ? -2.130 8.703 20.046 1.00 94.00 221 TRP A O 1
ATOM 1815 N N . ILE A 1 222 ? -0.044 8.342 20.801 1.00 95.38 222 ILE A N 1
ATOM 1816 C CA . ILE A 1 222 ? -0.425 7.422 21.882 1.00 95.38 222 ILE A CA 1
ATOM 1817 C C . ILE A 1 222 ? -1.398 8.099 22.855 1.00 95.38 222 ILE A C 1
ATOM 1819 O O . ILE A 1 222 ? -2.371 7.485 23.300 1.00 95.38 222 ILE A O 1
ATOM 1823 N N . LYS A 1 223 ? -1.170 9.377 23.182 1.00 96.31 223 LYS A N 1
ATOM 1824 C CA . LYS A 1 223 ? -2.080 10.158 24.026 1.00 96.31 223 LYS A CA 1
ATOM 1825 C C . LYS A 1 223 ? -3.464 10.282 23.386 1.00 96.31 223 LYS A C 1
ATOM 1827 O O . LYS A 1 223 ? -4.462 10.055 24.064 1.00 96.31 223 LYS A O 1
ATOM 1832 N N . GLN A 1 224 ? -3.532 10.607 22.098 1.00 96.88 224 GLN A N 1
ATOM 1833 C CA . GLN A 1 224 ? -4.797 10.779 21.384 1.00 96.88 224 GLN A CA 1
ATOM 1834 C C . GLN A 1 224 ? -5.584 9.469 21.251 1.00 96.88 224 GLN A C 1
ATOM 1836 O O . GLN A 1 224 ? -6.811 9.504 21.351 1.00 96.88 224 GLN A O 1
ATOM 1841 N N . ILE A 1 225 ? -4.908 8.322 21.108 1.00 97.19 225 ILE A N 1
ATOM 1842 C CA . ILE A 1 225 ? -5.551 6.996 21.159 1.00 97.19 225 ILE A CA 1
ATOM 1843 C C . ILE A 1 225 ? -6.219 6.774 22.521 1.00 97.19 225 ILE A C 1
ATOM 1845 O O . ILE A 1 225 ? -7.402 6.449 22.603 1.00 97.19 225 ILE A O 1
ATOM 1849 N N . LYS A 1 226 ? -5.489 7.024 23.614 1.00 97.38 226 LYS A N 1
ATOM 1850 C CA . LYS A 1 226 ? -6.039 6.877 24.971 1.00 97.38 226 LYS A CA 1
ATOM 1851 C C . LYS A 1 226 ? -7.239 7.796 25.202 1.00 97.38 226 LYS A C 1
ATOM 1853 O O . LYS A 1 226 ? -8.205 7.401 25.848 1.00 97.38 226 LYS A O 1
ATOM 1858 N N . GLU A 1 227 ? -7.191 9.022 24.686 1.00 97.00 227 GLU A N 1
ATOM 1859 C CA . GLU A 1 227 ? -8.298 9.974 24.801 1.00 97.00 227 GLU A CA 1
ATOM 1860 C C . GLU A 1 227 ? -9.539 9.541 24.016 1.00 97.00 227 GLU A C 1
ATOM 1862 O O . GLU A 1 227 ? -10.651 9.702 24.520 1.00 97.00 227 GLU A O 1
ATOM 1867 N N . VAL A 1 228 ? -9.385 8.988 22.808 1.00 97.50 228 VAL A N 1
ATOM 1868 C CA . VAL A 1 228 ? -10.544 8.508 22.041 1.00 97.50 228 VAL A CA 1
ATOM 1869 C C . VAL A 1 228 ? -11.148 7.249 22.652 1.00 97.50 228 VAL A C 1
ATOM 1871 O O . VAL A 1 228 ? -12.368 7.166 22.725 1.00 97.50 228 VAL A O 1
ATOM 1874 N N . TYR A 1 229 ? -10.348 6.332 23.198 1.00 97.81 229 TYR A N 1
ATOM 1875 C CA . TYR A 1 229 ? -10.880 5.145 23.878 1.00 97.81 229 TYR A CA 1
ATOM 1876 C C . TYR A 1 229 ? -11.680 5.497 25.131 1.00 97.81 229 TYR A C 1
ATOM 1878 O O . TYR A 1 229 ? -12.777 4.979 25.310 1.00 97.81 229 TYR A O 1
ATOM 1886 N N . LYS A 1 230 ? -11.218 6.467 25.931 1.00 97.88 230 LYS A N 1
ATOM 1887 C CA . LYS A 1 230 ? -12.004 6.994 27.060 1.00 97.88 230 LYS A CA 1
ATOM 1888 C C . LYS A 1 230 ? -13.345 7.583 26.619 1.00 97.88 230 LYS A C 1
ATOM 1890 O O . LYS A 1 230 ? -14.338 7.464 27.328 1.00 97.88 230 LYS A O 1
ATOM 1895 N N . LYS A 1 231 ? -13.383 8.240 25.455 1.00 98.06 231 LYS A N 1
ATOM 1896 C CA . LYS A 1 231 ? -14.636 8.757 24.889 1.00 98.06 231 LYS A CA 1
ATOM 1897 C C . LYS A 1 231 ? -15.556 7.621 24.453 1.00 98.06 231 LYS A C 1
ATOM 1899 O O . LYS A 1 231 ? -16.735 7.687 24.768 1.00 98.06 231 LYS A O 1
ATOM 1904 N N . VAL A 1 232 ? -15.027 6.594 23.787 1.00 98.06 232 VAL A N 1
ATOM 1905 C CA . VAL A 1 232 ? -15.792 5.399 23.389 1.00 98.06 232 VAL A CA 1
ATOM 1906 C C . VAL A 1 232 ? -16.402 4.711 24.611 1.00 98.06 232 VAL A C 1
ATOM 1908 O O . VAL A 1 232 ? -17.605 4.471 24.631 1.00 98.06 232 VAL A O 1
ATOM 1911 N N . GLU A 1 233 ? -15.609 4.481 25.658 1.00 97.44 233 GLU A N 1
ATOM 1912 C CA . GLU A 1 233 ? -16.077 3.910 26.927 1.00 97.44 233 GLU A CA 1
ATOM 1913 C C . GLU A 1 233 ? -17.195 4.755 27.554 1.00 97.44 233 GLU A C 1
ATOM 1915 O O . GLU A 1 233 ? -18.240 4.232 27.938 1.00 97.44 233 GLU A O 1
ATOM 1920 N N . LEU A 1 234 ? -17.023 6.081 27.592 1.00 98.06 234 LEU A N 1
ATOM 1921 C CA . LEU A 1 234 ? -18.047 6.994 28.093 1.00 98.06 234 LEU A CA 1
ATOM 1922 C C . LEU A 1 234 ? -19.336 6.923 27.260 1.00 98.06 234 LEU A C 1
ATOM 1924 O O . LEU A 1 234 ? -20.430 6.855 27.823 1.00 98.06 234 LEU A O 1
ATOM 1928 N N . TRP A 1 235 ? -19.217 6.939 25.930 1.00 98.38 235 TRP A N 1
ATOM 1929 C CA . TRP A 1 235 ? -20.351 6.914 25.004 1.00 98.38 235 TRP A CA 1
ATOM 1930 C C . TRP A 1 235 ? -21.176 5.634 25.118 1.00 98.38 235 TRP A C 1
ATOM 1932 O O . TRP A 1 235 ? -22.399 5.719 25.022 1.00 98.38 235 TRP A O 1
ATOM 1942 N N . LEU A 1 236 ? -20.520 4.496 25.362 1.00 97.44 236 LEU A N 1
ATOM 1943 C CA . LEU A 1 236 ? -21.144 3.175 25.465 1.00 97.44 236 LEU A CA 1
ATOM 1944 C C . LEU A 1 236 ? -21.476 2.760 26.908 1.00 97.44 236 LEU A C 1
ATOM 1946 O O . LEU A 1 236 ? -22.000 1.671 27.124 1.00 97.44 236 LEU A O 1
ATOM 1950 N N . SER A 1 237 ? -21.202 3.610 27.902 1.00 97.00 237 SER A N 1
ATOM 1951 C CA . SER A 1 237 ? -21.264 3.251 29.328 1.00 97.00 237 SER A CA 1
ATOM 1952 C C . SER A 1 237 ? -22.609 2.679 29.802 1.00 97.00 237 SER A C 1
ATOM 1954 O O . SER A 1 237 ? -22.631 1.832 30.693 1.00 97.00 237 SER A O 1
ATOM 1956 N N . GLU A 1 238 ? -23.733 3.092 29.215 1.00 96.19 238 GLU A N 1
ATOM 1957 C CA . GLU A 1 238 ? -25.060 2.539 29.531 1.00 96.19 238 GLU A CA 1
ATOM 1958 C C . GLU A 1 238 ? -25.212 1.088 29.050 1.00 96.19 238 GLU A C 1
ATOM 1960 O O . GLU A 1 238 ? -25.719 0.237 29.787 1.00 96.19 238 GLU A O 1
ATOM 1965 N N . HIS A 1 239 ? -24.699 0.774 27.858 1.00 96.06 239 HIS A N 1
ATOM 1966 C CA . HIS A 1 239 ? -24.680 -0.587 27.318 1.00 96.06 239 HIS A CA 1
ATOM 1967 C C . HIS A 1 239 ? -23.728 -1.493 28.102 1.00 96.06 239 HIS A C 1
ATOM 1969 O O . HIS A 1 239 ? -24.030 -2.668 28.304 1.00 96.06 239 HIS A O 1
ATOM 1975 N N . VAL A 1 240 ? -22.628 -0.931 28.612 1.00 95.69 240 VAL A N 1
ATOM 1976 C CA . VAL A 1 240 ? -21.688 -1.639 29.495 1.00 95.69 240 VAL A CA 1
ATOM 1977 C C . VAL A 1 240 ? -22.337 -2.002 30.821 1.00 95.69 240 VAL A C 1
ATOM 1979 O O . VAL A 1 240 ? -22.292 -3.154 31.238 1.00 95.69 240 VAL A O 1
ATOM 1982 N N . LYS A 1 241 ? -23.003 -1.040 31.469 1.00 96.69 241 LYS A N 1
ATOM 1983 C CA . LYS A 1 241 ? -23.729 -1.280 32.728 1.00 96.69 241 LYS A CA 1
ATOM 1984 C C . LYS A 1 241 ? -24.832 -2.324 32.577 1.00 96.69 241 LYS A C 1
ATOM 1986 O O . LYS A 1 241 ? -25.101 -3.058 33.520 1.00 96.69 241 LYS A O 1
ATOM 1991 N N . SER A 1 242 ? -25.451 -2.379 31.401 1.00 96.19 242 SER A N 1
ATOM 1992 C CA . SER A 1 242 ? -26.509 -3.340 31.080 1.00 96.19 242 SER A CA 1
ATOM 1993 C C . SER A 1 242 ? -25.974 -4.722 30.676 1.00 96.19 242 SER A C 1
ATOM 1995 O O . SER A 1 242 ? -26.761 -5.642 30.491 1.00 96.19 242 SER A O 1
ATOM 1997 N N . GLY A 1 243 ? -24.652 -4.881 30.531 1.00 95.56 243 GLY A N 1
ATOM 1998 C CA . GLY A 1 243 ? -24.015 -6.137 30.128 1.00 95.56 243 GLY A CA 1
ATOM 1999 C C . GLY A 1 243 ? -24.119 -6.460 28.634 1.00 95.56 243 GLY A C 1
ATOM 2000 O O . GLY A 1 243 ? -23.769 -7.565 28.234 1.00 95.56 243 GLY A O 1
ATOM 2001 N N . TYR A 1 244 ? -24.579 -5.522 27.799 1.00 95.94 244 TYR A N 1
ATOM 2002 C CA . TYR A 1 244 ? -24.684 -5.729 26.349 1.00 95.94 244 TYR A CA 1
ATOM 2003 C C . TYR A 1 244 ? -23.348 -5.584 25.623 1.00 95.94 244 TYR A C 1
ATOM 2005 O O . TYR A 1 244 ? -23.179 -6.125 24.532 1.00 95.94 244 TYR A O 1
ATOM 2013 N N . ILE A 1 245 ? -22.422 -4.828 26.215 1.00 96.81 245 ILE A N 1
ATOM 2014 C CA . ILE A 1 245 ? -21.082 -4.599 25.682 1.00 96.81 245 ILE A CA 1
ATOM 2015 C C . ILE A 1 245 ? -20.073 -4.784 26.812 1.00 96.81 245 ILE A C 1
ATOM 2017 O O . ILE A 1 245 ? -20.211 -4.183 27.874 1.00 96.81 245 ILE A O 1
ATOM 2021 N N . THR A 1 246 ? -19.026 -5.559 26.564 1.00 97.31 246 THR A N 1
ATOM 2022 C CA . THR A 1 246 ? -17.825 -5.604 27.402 1.00 97.31 246 THR A CA 1
ATOM 2023 C C . THR A 1 246 ? -16.681 -4.934 26.652 1.00 97.31 246 THR A C 1
ATOM 2025 O O . THR A 1 246 ? -16.538 -5.116 25.446 1.00 97.31 246 THR A O 1
ATOM 2028 N N . LEU A 1 247 ? -15.882 -4.123 27.349 1.00 97.31 247 LEU A N 1
ATOM 2029 C CA . LEU A 1 247 ? -14.704 -3.475 26.776 1.00 97.31 247 LEU A CA 1
ATOM 2030 C C . LEU A 1 247 ? -13.454 -4.112 27.360 1.00 97.31 247 LEU A C 1
ATOM 2032 O O . LEU A 1 247 ? -13.327 -4.239 28.578 1.00 97.31 247 LEU A O 1
ATOM 2036 N N . SER A 1 248 ? -12.505 -4.444 26.499 1.00 97.06 248 SER A N 1
ATOM 2037 C CA . SER A 1 248 ? -11.192 -4.929 26.902 1.00 97.06 248 SER A CA 1
ATOM 2038 C C . SER A 1 248 ? -10.104 -4.176 26.147 1.00 97.06 248 SER A C 1
ATOM 2040 O O . SER A 1 248 ? -10.325 -3.596 25.084 1.00 97.06 248 SER A O 1
ATOM 2042 N N . THR A 1 249 ? -8.913 -4.104 26.736 1.00 96.69 249 THR A N 1
ATOM 2043 C CA . THR A 1 249 ? -7.776 -3.444 26.096 1.00 96.69 249 THR A CA 1
ATOM 2044 C C . THR A 1 249 ? -6.565 -4.350 26.112 1.00 96.69 249 THR A C 1
ATOM 2046 O O . THR A 1 249 ? -6.280 -5.012 27.112 1.00 96.69 249 THR A O 1
ATOM 2049 N N . HIS A 1 250 ? -5.824 -4.345 25.008 1.00 94.50 250 HIS A N 1
ATOM 2050 C CA . HIS A 1 250 ? -4.630 -5.166 24.855 1.00 94.50 250 HIS A CA 1
ATOM 2051 C C . HIS A 1 250 ? -3.469 -4.323 24.360 1.00 94.50 250 HIS A C 1
ATOM 2053 O O . HIS A 1 250 ? -3.616 -3.462 23.489 1.00 94.50 250 HIS A O 1
ATOM 2059 N N . LYS A 1 251 ? -2.288 -4.573 24.918 1.00 96.12 251 LYS A N 1
ATOM 2060 C CA . LYS A 1 251 ? -1.056 -3.991 24.397 1.00 96.12 251 LYS A CA 1
ATOM 2061 C C . LYS A 1 251 ? -0.724 -4.630 23.055 1.00 96.12 251 LYS A C 1
ATOM 2063 O O . LYS A 1 251 ? -0.760 -5.849 22.923 1.00 96.12 251 LYS A O 1
ATOM 2068 N N . VAL A 1 252 ? -0.354 -3.798 22.095 1.00 92.50 252 VAL A N 1
ATOM 2069 C CA . VAL A 1 252 ? 0.168 -4.203 20.794 1.00 92.50 252 VAL A CA 1
ATOM 2070 C C . VAL A 1 252 ? 1.490 -3.483 20.556 1.00 92.50 252 VAL A C 1
ATOM 2072 O O . VAL A 1 252 ? 1.666 -2.332 20.964 1.00 92.50 252 VAL A O 1
ATOM 2075 N N . VAL A 1 253 ? 2.429 -4.174 19.918 1.00 92.25 253 VAL A N 1
ATOM 2076 C CA . VAL A 1 253 ? 3.722 -3.610 19.522 1.00 92.25 253 VAL A CA 1
ATOM 2077 C C . VAL A 1 253 ? 3.637 -3.256 18.045 1.00 92.25 253 VAL A C 1
ATOM 2079 O O . VAL A 1 253 ? 3.309 -4.112 17.225 1.00 92.25 253 VAL A O 1
ATOM 2082 N N . LEU A 1 254 ? 3.902 -1.994 17.718 1.00 88.19 254 LEU A N 1
ATOM 2083 C CA . LEU A 1 254 ? 4.014 -1.520 16.344 1.00 88.19 254 LEU A CA 1
ATOM 2084 C C . LEU A 1 254 ? 5.478 -1.236 16.028 1.00 88.19 254 LEU A C 1
ATOM 2086 O O . LEU A 1 254 ? 6.185 -0.666 16.854 1.00 88.19 254 LEU A O 1
ATOM 2090 N N . SER A 1 255 ? 5.900 -1.594 14.820 1.00 82.06 255 SER A N 1
ATOM 2091 C CA . SER A 1 255 ? 7.250 -1.340 14.318 1.00 82.06 255 SER A CA 1
ATOM 2092 C C . SER A 1 255 ? 7.204 -0.265 13.239 1.00 82.06 255 SER A C 1
ATOM 2094 O O . SER A 1 255 ? 6.499 -0.419 12.240 1.00 82.06 255 SER A O 1
ATOM 2096 N N . ASP A 1 256 ? 7.978 0.805 13.409 1.00 74.81 256 ASP A N 1
ATOM 2097 C CA . ASP A 1 256 ? 8.153 1.855 12.406 1.00 74.81 256 ASP A CA 1
ATOM 2098 C C . ASP A 1 256 ? 9.633 2.052 12.041 1.00 74.81 256 ASP A C 1
ATOM 2100 O O . ASP A 1 256 ? 10.532 1.899 12.862 1.00 74.81 256 ASP A O 1
ATOM 2104 N N . SER A 1 257 ? 9.890 2.418 10.782 1.00 70.00 257 SER A N 1
ATOM 2105 C CA . SER A 1 257 ? 11.251 2.616 10.261 1.00 70.00 257 SER A CA 1
ATOM 2106 C C . SER A 1 257 ? 12.011 3.790 10.891 1.00 70.00 257 SER A C 1
ATOM 2108 O O . SER A 1 257 ? 13.235 3.835 10.788 1.00 70.00 257 SER A O 1
ATOM 2110 N N . ILE A 1 258 ? 11.305 4.740 11.510 1.00 73.06 258 ILE A N 1
ATOM 2111 C CA . ILE A 1 258 ? 11.870 5.950 12.110 1.00 73.06 258 ILE A CA 1
ATOM 2112 C C . ILE A 1 258 ? 11.994 5.787 13.629 1.00 73.06 258 ILE A C 1
ATOM 2114 O O . ILE A 1 258 ? 13.038 6.114 14.186 1.00 73.06 258 ILE A O 1
ATOM 2118 N N . ASN A 1 259 ? 10.949 5.275 14.285 1.00 73.12 259 ASN A N 1
ATOM 2119 C CA . ASN A 1 259 ? 10.876 5.180 15.750 1.00 73.12 259 ASN A CA 1
ATOM 2120 C C . ASN A 1 259 ? 11.227 3.799 16.327 1.00 73.12 259 ASN A C 1
ATOM 2122 O O . ASN A 1 259 ? 11.301 3.653 17.546 1.00 73.12 259 ASN A O 1
ATOM 2126 N N . GLY A 1 260 ? 11.438 2.788 15.481 1.00 82.12 260 GLY A N 1
ATOM 2127 C CA . GLY A 1 260 ? 11.606 1.408 15.928 1.00 82.12 260 GLY A CA 1
ATOM 2128 C C . GLY A 1 260 ? 10.308 0.823 16.486 1.00 82.12 260 GLY A C 1
ATOM 2129 O O . GLY A 1 260 ? 9.210 1.192 16.059 1.00 82.12 260 GLY A O 1
ATOM 2130 N N . ASP A 1 261 ? 10.443 -0.110 17.425 1.00 86.38 261 ASP A N 1
ATOM 2131 C CA . ASP A 1 261 ? 9.311 -0.780 18.063 1.00 86.38 261 ASP A CA 1
ATOM 2132 C C . ASP A 1 261 ? 8.756 0.061 19.219 1.00 86.38 261 ASP A C 1
ATOM 2134 O O . ASP A 1 261 ? 9.498 0.522 20.088 1.00 86.38 261 ASP A O 1
ATOM 2138 N N . TYR A 1 262 ? 7.435 0.233 19.267 1.00 90.19 262 TYR A N 1
ATOM 2139 C CA . TYR A 1 262 ? 6.756 0.931 20.354 1.00 90.19 262 TYR A CA 1
ATOM 2140 C C . TYR A 1 262 ? 5.428 0.280 20.735 1.00 90.19 262 TYR A C 1
ATOM 2142 O O . TYR A 1 262 ? 4.714 -0.293 19.912 1.00 90.19 262 TYR A O 1
ATOM 2150 N N . GLU A 1 263 ? 5.080 0.395 22.017 1.00 92.56 263 GLU A N 1
ATOM 2151 C CA . GLU A 1 263 ? 3.821 -0.117 22.551 1.00 92.56 263 GLU A CA 1
ATOM 2152 C C . GLU A 1 263 ? 2.685 0.894 22.387 1.00 92.56 263 GLU A C 1
ATOM 2154 O O . GLU A 1 263 ? 2.806 2.084 22.700 1.00 92.56 263 GLU A O 1
ATOM 2159 N N . VAL A 1 264 ? 1.528 0.387 21.979 1.00 95.75 264 VAL A N 1
ATOM 2160 C CA . VAL A 1 264 ? 0.261 1.112 21.967 1.00 95.75 264 VAL A CA 1
ATOM 2161 C C . VAL A 1 264 ? -0.866 0.171 22.387 1.00 95.75 264 VAL A C 1
ATOM 2163 O O . VAL A 1 264 ? -0.693 -1.041 22.466 1.00 95.75 264 VAL A O 1
ATOM 2166 N N . THR A 1 265 ? -2.016 0.723 22.747 1.00 97.00 265 THR A N 1
ATOM 2167 C CA . THR A 1 265 ? -3.164 -0.057 23.214 1.00 97.00 265 THR A CA 1
ATOM 2168 C C . THR A 1 265 ? -4.169 -0.215 22.083 1.00 97.00 265 THR A C 1
ATOM 2170 O O . THR A 1 265 ? -4.469 0.768 21.415 1.00 97.00 265 THR A O 1
ATOM 2173 N N . SER A 1 266 ? -4.689 -1.425 21.903 1.00 96.69 266 SER A N 1
ATOM 2174 C CA . SER A 1 266 ? -5.899 -1.733 21.135 1.00 96.69 266 SER A CA 1
ATOM 2175 C C . SER A 1 266 ? -7.106 -1.804 22.071 1.00 96.69 266 SER A C 1
ATOM 2177 O O . SER A 1 266 ? -6.948 -2.087 23.264 1.00 96.69 266 SER A O 1
ATOM 2179 N N . LEU A 1 267 ? -8.294 -1.525 21.541 1.00 98.00 267 LEU A N 1
ATOM 2180 C CA . LEU A 1 267 ? -9.565 -1.624 22.262 1.00 98.00 267 LEU A CA 1
ATOM 2181 C C . LEU A 1 267 ? -10.452 -2.650 21.556 1.00 98.00 267 LEU A C 1
ATOM 2183 O O . LEU A 1 267 ? -10.673 -2.530 20.353 1.00 98.00 267 LEU A O 1
ATOM 2187 N N . GLU A 1 268 ? -10.982 -3.619 22.295 1.00 97.00 268 GLU A N 1
ATOM 2188 C CA . GLU A 1 268 ? -11.978 -4.568 21.798 1.00 97.00 268 GLU A CA 1
ATOM 2189 C C . GLU A 1 268 ? -13.322 -4.322 22.489 1.00 97.00 268 GLU A C 1
ATOM 2191 O O . GLU A 1 268 ? -13.386 -4.010 23.681 1.00 97.00 268 GLU A O 1
ATOM 2196 N N . LEU A 1 269 ? -14.391 -4.422 21.704 1.00 96.69 269 LEU A N 1
ATOM 2197 C CA . LEU A 1 269 ? -15.774 -4.390 22.147 1.00 96.69 269 LEU A CA 1
ATOM 2198 C C . LEU A 1 269 ? -16.365 -5.776 21.892 1.00 96.69 269 LEU A C 1
ATOM 2200 O O . LEU A 1 269 ? -16.566 -6.148 20.734 1.00 96.69 269 LEU A O 1
ATOM 2204 N N . ASP A 1 270 ? -16.658 -6.510 22.958 1.00 95.88 270 ASP A N 1
ATOM 2205 C CA . ASP A 1 270 ? -17.423 -7.752 22.896 1.00 95.88 270 ASP A CA 1
ATOM 2206 C C . ASP A 1 270 ? -18.896 -7.406 23.078 1.00 95.88 270 ASP A C 1
ATOM 2208 O O . ASP A 1 270 ? -19.316 -6.950 24.143 1.00 95.88 270 ASP A O 1
ATOM 2212 N N . ILE A 1 271 ? -19.673 -7.572 22.018 1.00 94.44 271 ILE A N 1
ATOM 2213 C CA . ILE A 1 271 ? -21.087 -7.222 21.959 1.00 94.44 271 ILE A CA 1
ATOM 2214 C C . ILE A 1 271 ? -21.892 -8.523 21.968 1.00 94.44 271 ILE A C 1
ATOM 2216 O O . ILE A 1 271 ? -21.481 -9.540 21.404 1.00 94.44 271 ILE A O 1
ATOM 2220 N N . VAL A 1 272 ? -23.048 -8.509 22.631 1.00 90.44 272 VAL A N 1
ATOM 2221 C CA . VAL A 1 272 ? -23.985 -9.643 22.621 1.00 90.44 272 VAL A CA 1
ATOM 2222 C C . VAL A 1 272 ? -24.283 -10.130 21.198 1.00 90.44 272 VAL A C 1
ATOM 2224 O O . VAL A 1 272 ? -24.302 -9.341 20.258 1.00 90.44 272 VAL A O 1
ATOM 2227 N N . GLY A 1 273 ? -24.526 -11.435 21.044 1.00 85.44 273 GLY A N 1
ATOM 2228 C CA . GLY A 1 273 ? -24.768 -12.054 19.733 1.00 85.44 273 GLY A CA 1
ATOM 2229 C C . GLY A 1 273 ? -23.497 -12.427 18.962 1.00 85.44 273 GLY A C 1
ATOM 2230 O O . GLY A 1 273 ? -23.531 -12.478 17.742 1.00 85.44 273 GLY A O 1
ATOM 2231 N N . GLU A 1 274 ? -22.379 -12.671 19.657 1.00 85.94 274 GLU A N 1
ATOM 2232 C CA . GLU A 1 274 ? -21.082 -13.046 19.053 1.00 85.94 274 GLU A CA 1
ATOM 2233 C C . GLU A 1 274 ? -20.476 -11.965 18.134 1.00 85.94 274 GLU A C 1
ATOM 2235 O O . GLU A 1 274 ? -19.578 -12.233 17.334 1.00 85.94 274 GLU A O 1
ATOM 2240 N N . HIS A 1 275 ? -20.917 -10.711 18.272 1.00 90.50 275 HIS A N 1
ATOM 2241 C CA . HIS A 1 275 ? -20.334 -9.591 17.546 1.00 90.50 275 HIS A CA 1
ATOM 2242 C C . HIS A 1 275 ? -19.117 -9.063 18.303 1.00 90.50 275 HIS A C 1
ATOM 2244 O O . HIS A 1 275 ? -19.204 -8.706 19.474 1.00 90.50 275 HIS A O 1
ATOM 2250 N N . GLN A 1 276 ? -17.985 -8.939 17.613 1.00 92.88 276 GLN A N 1
ATOM 2251 C CA . GLN A 1 276 ? -16.793 -8.333 18.196 1.00 92.88 276 GLN A CA 1
ATOM 2252 C C . GLN A 1 276 ? -16.254 -7.227 17.298 1.00 92.88 276 GLN A C 1
ATOM 2254 O O . GLN A 1 276 ? -16.053 -7.432 16.100 1.00 92.88 276 GLN A O 1
ATOM 2259 N N . VAL A 1 277 ? -15.993 -6.059 17.883 1.00 93.56 277 VAL A N 1
ATOM 2260 C CA . VAL A 1 277 ? -15.412 -4.911 17.184 1.00 93.56 277 VAL A CA 1
ATOM 2261 C C . VAL A 1 277 ? -14.048 -4.575 17.766 1.00 93.56 277 VAL A C 1
ATOM 2263 O O . VAL A 1 277 ? -13.918 -4.345 18.963 1.00 93.56 277 VAL A O 1
ATOM 2266 N N . VAL A 1 278 ? -13.031 -4.498 16.914 1.00 94.62 278 VAL A N 1
ATOM 2267 C CA . VAL A 1 278 ? -11.647 -4.218 17.309 1.00 94.62 278 VAL A CA 1
ATOM 2268 C C . VAL A 1 278 ? -11.206 -2.875 16.748 1.00 94.62 278 VAL A C 1
ATOM 2270 O O . VAL A 1 278 ? -11.277 -2.644 15.544 1.00 94.62 278 VAL A O 1
ATOM 2273 N N . PHE A 1 279 ? -10.706 -2.009 17.625 1.00 96.50 279 PHE A N 1
ATOM 2274 C CA . PHE A 1 279 ? -9.993 -0.780 17.301 1.00 96.50 279 PHE A CA 1
ATOM 2275 C C . PHE A 1 279 ? -8.498 -1.081 17.344 1.00 96.50 279 PHE A C 1
ATOM 2277 O O . PHE A 1 279 ? -7.884 -1.094 18.414 1.00 96.50 279 PHE A O 1
ATOM 2284 N N . GLN A 1 280 ? -7.910 -1.305 16.177 1.00 95.31 280 GLN A N 1
ATOM 2285 C CA . GLN A 1 280 ? -6.528 -1.723 16.010 1.00 95.31 280 GLN A CA 1
ATOM 2286 C C . GLN A 1 280 ? -5.657 -0.537 15.572 1.00 95.31 280 GLN A C 1
ATOM 2288 O O . GLN A 1 280 ? -5.756 -0.101 14.426 1.00 95.31 280 GLN A O 1
ATOM 2293 N N . PRO A 1 281 ? -4.772 0.008 16.426 1.00 95.25 281 PRO A N 1
ATOM 2294 C CA . PRO A 1 281 ? -3.750 0.944 15.969 1.00 95.25 281 PRO A CA 1
ATOM 2295 C C . PRO A 1 281 ? -2.870 0.285 14.905 1.00 95.25 281 PRO A C 1
ATOM 2297 O O . PRO A 1 281 ? -2.470 -0.869 15.082 1.00 95.25 281 PRO A O 1
ATOM 2300 N N . VAL A 1 282 ? -2.570 1.008 13.822 1.00 91.56 282 VAL A N 1
ATOM 2301 C CA . VAL A 1 282 ? -1.809 0.448 12.690 1.00 91.56 282 VAL A CA 1
ATOM 2302 C C . VAL A 1 282 ? -0.504 1.185 12.446 1.00 91.56 282 VAL A C 1
ATOM 2304 O O . VAL A 1 282 ? 0.550 0.562 12.400 1.00 91.56 282 VAL A O 1
ATOM 2307 N N . GLU A 1 283 ? -0.559 2.503 12.266 1.00 87.62 283 GLU A N 1
ATOM 2308 C CA . GLU A 1 283 ? 0.626 3.292 11.924 1.00 87.62 283 GLU A CA 1
ATOM 2309 C C . GLU A 1 283 ? 0.438 4.778 12.251 1.00 87.62 283 GLU A C 1
ATOM 2311 O O . GLU A 1 283 ? -0.684 5.286 12.337 1.00 87.62 283 GLU A O 1
ATOM 2316 N N . MET A 1 284 ? 1.559 5.481 12.410 1.00 88.62 284 MET A N 1
ATOM 2317 C CA . MET A 1 284 ? 1.629 6.936 12.552 1.00 88.62 284 MET A CA 1
ATOM 2318 C C . MET A 1 284 ? 2.232 7.577 11.294 1.00 88.62 284 MET A C 1
ATOM 2320 O O . MET A 1 284 ? 2.814 6.891 10.461 1.00 88.62 284 MET A O 1
ATOM 2324 N N . ASN A 1 285 ? 2.128 8.902 11.169 1.00 79.69 285 ASN A N 1
ATOM 2325 C CA . ASN A 1 285 ? 2.692 9.691 10.060 1.00 79.69 285 ASN A CA 1
ATOM 2326 C C . ASN A 1 285 ? 2.185 9.291 8.660 1.00 79.69 285 ASN A C 1
ATOM 2328 O O . ASN A 1 285 ? 2.939 9.294 7.684 1.00 79.69 285 ASN A O 1
ATOM 2332 N N . ILE A 1 286 ? 0.897 8.983 8.540 1.00 79.50 286 ILE A N 1
ATOM 2333 C CA . ILE A 1 286 ? 0.278 8.713 7.241 1.00 79.50 286 ILE A CA 1
ATOM 2334 C C . ILE A 1 286 ? -0.030 10.010 6.483 1.00 79.50 286 ILE A C 1
ATOM 2336 O O . ILE A 1 286 ? -0.109 11.102 7.045 1.00 79.50 286 ILE A O 1
ATOM 2340 N N . LEU A 1 287 ? -0.208 9.912 5.167 1.00 67.75 287 LEU A N 1
ATOM 2341 C CA . LEU A 1 287 ? -0.478 11.081 4.330 1.00 67.75 287 LEU A CA 1
ATOM 2342 C C . LEU A 1 287 ? -1.786 11.777 4.771 1.00 67.75 287 LEU A C 1
ATOM 2344 O O . LEU A 1 287 ? -2.858 11.179 4.712 1.00 67.75 287 LEU A O 1
ATOM 2348 N N . ASP A 1 288 ? -1.684 13.047 5.172 1.00 74.25 288 ASP A N 1
ATOM 2349 C CA . ASP A 1 288 ? -2.768 13.900 5.696 1.00 74.25 288 ASP A CA 1
ATOM 2350 C C . ASP A 1 288 ? -3.375 13.478 7.052 1.00 74.25 288 ASP A C 1
ATOM 2352 O O . ASP A 1 288 ? -4.481 13.909 7.390 1.00 74.25 288 ASP A O 1
ATOM 2356 N N . ALA A 1 289 ? -2.671 12.668 7.853 1.00 88.50 289 ALA A N 1
ATOM 2357 C CA . ALA A 1 289 ? -3.055 12.382 9.235 1.00 88.50 289 ALA A CA 1
ATOM 2358 C C . ALA A 1 289 ? -1.846 12.062 10.133 1.00 88.50 289 ALA A C 1
ATOM 2360 O O . ALA A 1 289 ? -0.815 11.550 9.711 1.00 88.50 289 ALA A O 1
ATOM 2361 N N . VAL A 1 290 ? -1.985 12.354 11.422 1.00 90.62 290 VAL A N 1
ATOM 2362 C CA . VAL A 1 290 ? -0.994 12.037 12.456 1.00 90.62 290 VAL A CA 1
ATOM 2363 C C . VAL A 1 290 ? -0.877 10.519 12.648 1.00 90.62 290 VAL A C 1
ATOM 2365 O O . VAL A 1 290 ? 0.208 10.031 12.953 1.00 90.62 290 VAL A O 1
ATOM 2368 N N . GLY A 1 291 ? -1.947 9.765 12.388 1.00 92.62 291 GLY A N 1
ATOM 2369 C CA . GLY A 1 291 ? -1.905 8.306 12.273 1.00 92.62 291 GLY A CA 1
ATOM 2370 C C . GLY A 1 291 ? -3.279 7.669 12.042 1.00 92.62 291 GLY A C 1
ATOM 2371 O O . GLY A 1 291 ? -4.286 8.379 11.918 1.00 92.62 291 GLY A O 1
ATOM 2372 N N . ARG A 1 292 ? -3.300 6.329 12.007 1.00 94.44 292 ARG A N 1
ATOM 2373 C CA . ARG A 1 292 ? -4.464 5.479 11.725 1.00 94.44 292 ARG A CA 1
ATOM 2374 C C . ARG A 1 292 ? -4.750 4.423 12.803 1.00 94.44 292 ARG A C 1
ATOM 2376 O O . ARG A 1 292 ? -3.847 3.726 13.270 1.00 94.44 292 ARG A O 1
ATOM 2383 N N . VAL A 1 293 ? -6.032 4.271 13.125 1.00 95.88 293 VAL A N 1
ATOM 2384 C CA . VAL A 1 293 ? -6.608 3.125 13.843 1.00 95.88 293 VAL A CA 1
ATOM 2385 C C . VAL A 1 293 ? -7.635 2.472 12.922 1.00 95.88 293 VAL A C 1
ATOM 2387 O O . VAL A 1 293 ? -8.534 3.158 12.448 1.00 95.88 293 VAL A O 1
ATOM 2390 N N . ASP A 1 294 ? -7.523 1.177 12.670 1.00 93.62 294 ASP A N 1
ATOM 2391 C CA . ASP A 1 294 ? -8.502 0.428 11.881 1.00 93.62 294 ASP A CA 1
ATOM 2392 C C . ASP A 1 294 ? -9.603 -0.111 12.794 1.00 93.62 294 ASP A C 1
ATOM 2394 O O . ASP A 1 294 ? -9.343 -0.504 13.931 1.00 93.62 294 ASP A O 1
ATOM 2398 N N . LEU A 1 295 ? -10.842 -0.101 12.310 1.00 93.44 295 LEU A N 1
ATOM 2399 C CA . LEU A 1 295 ? -12.007 -0.643 12.995 1.00 93.44 295 LEU A CA 1
ATOM 2400 C C . LEU A 1 295 ? -12.474 -1.857 12.213 1.00 93.44 295 LEU A C 1
ATOM 2402 O O . LEU A 1 295 ? -12.787 -1.764 11.024 1.00 93.44 295 LEU A O 1
ATOM 2406 N N . GLN A 1 296 ? -12.522 -2.990 12.898 1.00 90.50 296 GLN A N 1
ATOM 2407 C CA . GLN A 1 296 ? -12.819 -4.278 12.292 1.00 90.50 296 GLN A CA 1
ATOM 2408 C C . GLN A 1 296 ? -13.944 -4.956 13.056 1.00 90.50 296 GLN A C 1
ATOM 2410 O O . GLN A 1 296 ? -13.883 -5.055 14.278 1.00 90.50 296 GLN A O 1
ATOM 2415 N N . HIS A 1 297 ? -14.938 -5.465 12.335 1.00 89.94 297 HIS A N 1
ATOM 2416 C CA . HIS A 1 297 ? -15.919 -6.398 12.880 1.00 89.94 297 HIS A CA 1
ATOM 2417 C C . HIS A 1 297 ? -15.420 -7.824 12.625 1.00 89.94 297 HIS A C 1
ATOM 2419 O O . HIS A 1 297 ? -15.284 -8.237 11.469 1.00 89.94 297 HIS A O 1
ATOM 2425 N N . ARG A 1 298 ? -15.064 -8.563 13.684 1.00 81.31 298 ARG A N 1
ATOM 2426 C CA . ARG A 1 298 ? -14.509 -9.916 13.536 1.00 81.31 298 ARG A CA 1
ATOM 2427 C C . ARG A 1 298 ? -15.546 -10.844 12.902 1.00 81.31 298 ARG A C 1
ATOM 2429 O O . ARG A 1 298 ? -16.719 -10.810 13.251 1.00 81.31 298 ARG A O 1
ATOM 2436 N N . GLY A 1 299 ? -15.092 -11.677 11.964 1.00 65.06 299 GLY A N 1
ATOM 2437 C CA . GLY A 1 299 ? -15.948 -12.602 11.211 1.00 65.06 299 GLY A CA 1
ATOM 2438 C C . GLY A 1 299 ? -16.610 -11.997 9.968 1.00 65.06 299 GLY A C 1
ATOM 2439 O O . GLY A 1 299 ? -17.172 -12.739 9.167 1.00 65.06 299 GLY A O 1
ATOM 2440 N N . SER A 1 300 ? -16.493 -10.683 9.750 1.00 64.94 300 SER A N 1
ATOM 2441 C CA . SER A 1 300 ? -16.994 -10.010 8.551 1.00 64.94 300 SER A CA 1
ATOM 2442 C C . SER A 1 300 ? -15.871 -9.717 7.550 1.00 64.94 300 SER A C 1
ATOM 2444 O O . SER A 1 300 ? -14.788 -9.272 7.919 1.00 64.94 300 SER A O 1
ATOM 2446 N N . ASN A 1 301 ? -16.150 -9.913 6.256 1.00 52.75 301 ASN A N 1
ATOM 2447 C CA . ASN A 1 301 ? -15.285 -9.471 5.148 1.00 52.75 301 ASN A CA 1
ATOM 2448 C C . ASN A 1 301 ? -15.492 -7.980 4.806 1.00 52.75 301 ASN A C 1
ATOM 2450 O O . ASN A 1 301 ? -15.086 -7.529 3.731 1.00 52.75 301 ASN A O 1
ATOM 2454 N N . ALA A 1 302 ? -16.199 -7.233 5.661 1.00 52.19 302 ALA A N 1
ATOM 2455 C CA . ALA A 1 302 ? -16.525 -5.837 5.422 1.00 52.19 302 ALA A CA 1
ATOM 2456 C C . ALA A 1 302 ? -15.264 -4.972 5.290 1.00 52.19 302 ALA A C 1
ATOM 2458 O O . ALA A 1 302 ? -14.234 -5.214 5.917 1.00 52.19 302 ALA A O 1
ATOM 2459 N N . HIS A 1 303 ? -15.377 -3.955 4.435 1.00 56.53 303 HIS A N 1
ATOM 2460 C CA . HIS A 1 303 ? -14.348 -2.959 4.159 1.00 56.53 303 HIS A CA 1
ATOM 2461 C C . HIS A 1 303 ? -13.701 -2.420 5.445 1.00 56.53 303 HIS A C 1
ATOM 2463 O O . HIS A 1 303 ? -14.405 -2.123 6.409 1.00 56.53 303 HIS A O 1
ATOM 2469 N N . ASN A 1 304 ? -12.373 -2.259 5.437 1.00 70.81 304 ASN A N 1
ATOM 2470 C CA . ASN A 1 304 ? -11.635 -1.661 6.547 1.00 70.81 304 ASN A CA 1
ATOM 2471 C C . ASN A 1 304 ? -12.137 -0.232 6.786 1.00 70.81 304 ASN A C 1
ATOM 2473 O O . ASN A 1 304 ? -11.884 0.669 5.984 1.00 70.81 304 ASN A O 1
ATOM 2477 N N . VAL A 1 305 ? -12.848 -0.022 7.892 1.00 90.81 305 VAL A N 1
ATOM 2478 C CA . VAL A 1 305 ? -13.227 1.316 8.343 1.00 90.81 305 VAL A CA 1
ATOM 2479 C C . VAL A 1 305 ? -12.050 1.892 9.115 1.00 90.81 305 VAL A C 1
ATOM 2481 O O . VAL A 1 305 ? -11.505 1.242 9.997 1.00 90.81 305 VAL A O 1
ATOM 2484 N N . MET A 1 306 ? -11.646 3.117 8.800 1.00 93.19 306 MET A N 1
ATOM 2485 C CA . MET A 1 306 ? -10.469 3.747 9.394 1.00 93.19 306 MET A CA 1
ATOM 2486 C C . MET A 1 306 ? -10.862 4.930 10.270 1.00 93.19 306 MET A C 1
ATOM 2488 O O . MET A 1 306 ? -11.707 5.748 9.908 1.00 93.19 306 MET A O 1
ATOM 2492 N N . LEU A 1 307 ? -10.172 5.075 11.392 1.00 95.44 307 LEU A N 1
ATOM 2493 C CA . LEU A 1 307 ? -10.087 6.301 12.166 1.00 95.44 307 LEU A CA 1
ATOM 2494 C C . LEU A 1 307 ? -8.754 6.986 11.906 1.00 95.44 307 LEU A C 1
ATOM 2496 O O . LEU A 1 307 ? -7.684 6.449 12.189 1.00 95.44 307 LEU A O 1
ATOM 2500 N N . LEU A 1 308 ? -8.833 8.212 11.401 1.00 95.25 308 LEU A N 1
ATOM 2501 C CA . LEU A 1 308 ? -7.681 9.051 11.108 1.00 95.25 308 LEU A CA 1
ATOM 2502 C C . LEU A 1 308 ? -7.602 10.186 12.124 1.00 95.25 308 LEU A C 1
ATOM 2504 O O . LEU A 1 308 ? -8.568 10.940 12.292 1.00 95.25 308 LEU A O 1
ATOM 2508 N N . LEU A 1 309 ? -6.444 10.333 12.765 1.00 96.00 309 LEU A N 1
ATOM 2509 C CA . LEU A 1 309 ? -6.153 11.481 13.618 1.00 96.00 309 LEU A CA 1
ATOM 2510 C C . LEU A 1 309 ? -5.667 12.641 12.758 1.00 96.00 309 LEU A C 1
ATOM 2512 O O . LEU A 1 309 ? -4.588 12.575 12.180 1.00 96.00 309 LEU A O 1
ATOM 2516 N N . VAL A 1 310 ? -6.425 13.724 12.700 1.00 93.38 310 VAL A N 1
ATOM 2517 C CA . VAL A 1 310 ? -6.090 14.907 11.905 1.00 93.38 310 VAL A CA 1
ATOM 2518 C C . VAL A 1 310 ? -5.647 16.034 12.832 1.00 93.38 310 VAL A C 1
ATOM 2520 O O . VAL A 1 310 ? -6.316 16.330 13.826 1.00 93.38 310 VAL A O 1
ATOM 2523 N N . ASP A 1 311 ? -4.525 16.670 12.499 1.00 90.38 311 ASP A N 1
ATOM 2524 C CA . ASP A 1 311 ? -4.085 17.915 13.129 1.00 90.38 311 ASP A CA 1
ATOM 2525 C C . ASP A 1 311 ? -4.882 19.087 12.535 1.00 90.38 311 ASP A C 1
ATOM 2527 O O . ASP A 1 311 ? -4.859 19.325 11.327 1.00 90.38 311 ASP A O 1
ATOM 2531 N N . LYS A 1 312 ? -5.624 19.799 13.383 1.00 87.75 312 LYS A N 1
ATOM 2532 C CA . LYS A 1 312 ? -6.435 20.972 13.021 1.00 87.75 312 LYS A CA 1
ATOM 2533 C C . LYS A 1 312 ? -5.678 22.290 13.231 1.00 87.75 312 LYS A C 1
ATOM 2535 O O . LYS A 1 312 ? -6.257 23.365 13.080 1.00 87.75 312 LYS A O 1
ATOM 2540 N N . GLY A 1 313 ? -4.393 22.218 13.574 1.00 82.75 313 GLY A N 1
ATOM 2541 C CA . GLY A 1 313 ? -3.557 23.349 13.941 1.00 82.75 313 GLY A CA 1
ATOM 2542 C C . GLY A 1 313 ? -3.700 23.728 15.416 1.00 82.75 313 GLY A C 1
ATOM 2543 O O . GLY A 1 313 ? -4.625 23.314 16.113 1.00 82.75 313 GLY A O 1
ATOM 2544 N N . LYS A 1 314 ? -2.755 24.541 15.912 1.00 81.69 314 LYS A N 1
ATOM 2545 C CA . LYS A 1 314 ? -2.711 25.014 17.312 1.00 81.69 314 LYS A CA 1
ATOM 2546 C C . LYS A 1 314 ? -2.751 23.875 18.351 1.00 81.69 314 LYS A C 1
ATOM 2548 O O . LYS A 1 314 ? -3.363 24.031 19.404 1.00 81.69 314 LYS A O 1
ATOM 2553 N N . ASN A 1 315 ? -2.112 22.738 18.058 1.00 76.88 315 ASN A N 1
ATOM 2554 C CA . ASN A 1 315 ? -2.142 21.522 18.888 1.00 76.88 315 ASN A CA 1
ATOM 2555 C C . ASN A 1 315 ? -3.559 20.975 19.149 1.00 76.88 315 ASN A C 1
ATOM 2557 O O . ASN A 1 315 ? -3.795 20.323 20.168 1.00 76.88 315 ASN A O 1
ATOM 2561 N N . GLN A 1 316 ? -4.511 21.243 18.254 1.00 87.50 316 GLN A N 1
ATOM 2562 C CA . GLN A 1 316 ? -5.843 20.656 18.318 1.00 87.50 316 GLN A CA 1
ATOM 2563 C C . GLN A 1 316 ? -5.922 19.461 17.381 1.00 87.50 316 GLN A C 1
ATOM 2565 O O . GLN A 1 316 ? -5.693 19.580 16.182 1.00 87.50 316 GLN A O 1
ATOM 2570 N N . PHE A 1 317 ? -6.307 18.315 17.927 1.00 93.56 317 PHE A N 1
ATOM 2571 C CA . PHE A 1 317 ? -6.441 17.080 17.170 1.00 93.56 317 PHE A CA 1
ATOM 2572 C C . PHE A 1 317 ? -7.907 16.666 17.077 1.00 93.56 317 PHE A C 1
ATOM 2574 O O . PHE A 1 317 ? -8.710 16.928 17.976 1.00 93.56 317 PHE A O 1
ATOM 2581 N N . GLY A 1 318 ? -8.277 16.027 15.971 1.00 94.62 318 GLY A N 1
ATOM 2582 C CA . GLY A 1 318 ? -9.610 15.468 15.794 1.00 94.62 318 GLY A CA 1
ATOM 2583 C C . GLY A 1 318 ? -9.570 14.121 15.101 1.00 94.62 318 GLY A C 1
ATOM 2584 O O . GLY A 1 318 ? -8.820 13.931 14.151 1.00 94.62 318 GLY A O 1
ATOM 2585 N N . TRP A 1 319 ? -10.417 13.209 15.562 1.00 97.00 319 TRP A N 1
ATOM 2586 C CA . TRP A 1 319 ? -10.611 11.917 14.923 1.00 97.00 319 TRP A CA 1
ATOM 2587 C C . TRP A 1 319 ? -11.673 12.028 13.835 1.00 97.00 319 TRP A C 1
ATOM 2589 O O . TRP A 1 319 ? -12.721 12.648 14.035 1.00 97.00 319 TRP A O 1
ATOM 2599 N N . THR A 1 320 ? -11.391 11.435 12.681 1.00 95.88 320 THR A N 1
ATOM 2600 C CA . THR A 1 320 ? -12.330 11.336 11.562 1.00 95.88 320 THR A CA 1
ATOM 2601 C C . THR A 1 320 ? -12.499 9.883 11.158 1.00 95.88 320 THR A C 1
ATOM 2603 O O . THR A 1 320 ? -11.513 9.156 11.073 1.00 95.88 320 THR A O 1
ATOM 2606 N N . LEU A 1 321 ? -13.744 9.473 10.942 1.00 94.62 321 LEU A N 1
ATOM 2607 C CA . LEU A 1 321 ? -14.127 8.169 10.430 1.00 94.62 321 LEU A CA 1
ATOM 2608 C C . LEU A 1 321 ? -14.095 8.193 8.904 1.00 94.62 321 LEU A C 1
ATOM 2610 O O . LEU A 1 321 ? -14.608 9.122 8.276 1.00 94.62 321 LEU A O 1
ATOM 2614 N N . TRP A 1 322 ? -13.512 7.158 8.316 1.00 92.19 322 TRP A N 1
ATOM 2615 C CA . TRP A 1 322 ? -13.395 6.997 6.879 1.00 92.19 322 TRP A CA 1
ATOM 2616 C C . TRP A 1 322 ? -13.722 5.558 6.490 1.00 92.19 322 TRP A C 1
ATOM 2618 O O . TRP A 1 322 ? -12.980 4.639 6.824 1.00 92.19 322 TRP A O 1
ATOM 2628 N N . LYS A 1 323 ? -14.864 5.356 5.828 1.00 86.75 323 LYS A N 1
ATOM 2629 C CA . LYS A 1 323 ? -15.377 4.018 5.491 1.00 86.75 323 LYS A CA 1
ATOM 2630 C C . LYS A 1 323 ? -14.883 3.511 4.135 1.00 86.75 323 LYS A C 1
ATOM 2632 O O . LYS A 1 323 ? -14.645 2.320 3.971 1.00 86.75 323 LYS A O 1
ATOM 2637 N N . SER A 1 324 ? -14.725 4.404 3.159 1.00 79.25 324 SER A N 1
ATOM 2638 C CA . SER A 1 324 ? -14.235 4.061 1.824 1.00 79.25 324 SER A CA 1
ATOM 2639 C C . SER A 1 324 ? -13.685 5.289 1.095 1.00 79.25 324 SER A C 1
ATOM 2641 O O . SER A 1 324 ? -14.001 6.427 1.437 1.00 79.25 324 SER A O 1
ATOM 2643 N N . LEU A 1 325 ? -12.880 5.072 0.048 1.00 66.50 325 LEU A N 1
ATOM 2644 C CA . LEU A 1 325 ? -12.310 6.149 -0.779 1.00 66.50 325 LEU A CA 1
ATOM 2645 C C . LEU A 1 325 ? -13.372 7.046 -1.439 1.00 66.50 325 LEU A C 1
ATOM 2647 O O . LEU A 1 325 ? -13.061 8.182 -1.787 1.00 66.50 325 LEU A O 1
ATOM 2651 N N . ASN A 1 326 ? -14.596 6.538 -1.604 1.00 71.12 326 ASN A N 1
ATOM 2652 C CA . ASN A 1 326 ? -15.704 7.240 -2.253 1.00 71.12 326 ASN A CA 1
ATOM 2653 C C . ASN A 1 326 ? -16.619 7.962 -1.255 1.00 71.12 326 ASN A C 1
ATOM 2655 O O . ASN A 1 326 ? -17.542 8.657 -1.672 1.00 71.12 326 ASN A O 1
ATOM 2659 N N . GLU A 1 327 ? -16.386 7.793 0.046 1.00 78.69 327 GLU A N 1
ATOM 2660 C CA . GLU A 1 327 ? -17.176 8.417 1.100 1.00 78.69 327 GLU A CA 1
ATOM 2661 C C . GLU A 1 327 ? -16.419 9.579 1.735 1.00 78.69 327 GLU A C 1
ATOM 2663 O O . GLU A 1 327 ? -15.208 9.518 1.985 1.00 78.69 327 GLU A O 1
ATOM 2668 N N . GLU A 1 328 ? -17.154 10.652 2.025 1.00 85.44 328 GLU A N 1
ATOM 2669 C CA . GLU A 1 328 ? -16.611 11.778 2.770 1.00 85.44 328 GLU A CA 1
ATOM 2670 C C . GLU A 1 328 ? -16.214 11.354 4.185 1.00 85.44 328 GLU A C 1
ATOM 2672 O O . GLU A 1 328 ? -16.878 10.555 4.849 1.00 85.44 328 GLU A O 1
ATOM 2677 N N . ARG A 1 329 ? -15.112 11.932 4.669 1.00 90.69 329 ARG A N 1
ATOM 2678 C CA . ARG A 1 329 ? -14.663 11.732 6.046 1.00 90.69 329 ARG A CA 1
ATOM 2679 C C . ARG A 1 329 ? -15.633 12.418 6.995 1.00 90.69 329 ARG A C 1
ATOM 2681 O O . ARG A 1 329 ? -15.896 13.611 6.858 1.00 90.69 329 ARG A O 1
ATOM 2688 N N . GLN A 1 330 ? -16.089 11.692 8.005 1.00 94.06 330 GLN A N 1
ATOM 2689 C CA . GLN A 1 330 ? -17.006 12.223 9.010 1.00 94.06 330 GLN A CA 1
ATOM 2690 C C . GLN A 1 330 ? -16.282 12.433 10.342 1.00 94.06 330 GLN A C 1
ATOM 2692 O O . GLN A 1 330 ? -15.383 11.662 10.675 1.00 94.06 330 GLN A O 1
ATOM 2697 N N . PRO A 1 331 ? -16.627 13.454 11.145 1.00 96.19 331 PRO A N 1
ATOM 2698 C CA . PRO A 1 331 ? -16.090 13.581 12.496 1.00 96.19 331 PRO A CA 1
ATOM 2699 C C . PRO A 1 331 ? -16.439 12.352 13.336 1.00 96.19 331 PRO A C 1
ATOM 2701 O O . PRO A 1 331 ? -17.604 11.980 13.408 1.00 96.19 331 PRO A O 1
ATOM 2704 N N . PHE A 1 332 ? -15.459 11.760 14.018 1.00 97.44 332 PHE A N 1
ATOM 2705 C CA . PHE A 1 332 ? -15.725 10.625 14.895 1.00 97.44 332 PHE A CA 1
ATOM 2706 C C . PHE A 1 332 ? -16.287 11.090 16.243 1.00 97.44 332 PHE A C 1
ATOM 2708 O O . PHE A 1 332 ? -15.617 11.770 17.027 1.00 97.44 332 PHE A O 1
ATOM 2715 N N . ASN A 1 333 ? -17.540 10.732 16.492 1.00 97.56 333 ASN A N 1
ATOM 2716 C CA . ASN A 1 333 ? -18.318 11.040 17.685 1.00 97.56 333 ASN A CA 1
ATOM 2717 C C . ASN A 1 333 ? -19.260 9.868 18.041 1.00 97.56 333 ASN A C 1
ATOM 2719 O O . ASN A 1 333 ? -19.332 8.883 17.301 1.00 97.56 333 ASN A O 1
ATOM 2723 N N . LYS A 1 334 ? -20.004 10.001 19.149 1.00 97.38 334 LYS A N 1
ATOM 2724 C CA . LYS A 1 334 ? -20.982 9.003 19.617 1.00 97.38 334 LYS A CA 1
ATOM 2725 C C . LYS A 1 334 ? -21.931 8.538 18.504 1.00 97.38 334 LYS A C 1
ATOM 2727 O O . LYS A 1 334 ? -21.979 7.349 18.222 1.00 97.38 334 LYS A O 1
ATOM 2732 N N . GLY A 1 335 ? -22.595 9.467 17.815 1.00 97.00 335 GLY A N 1
ATOM 2733 C CA . GLY A 1 335 ? -23.575 9.127 16.778 1.00 97.00 335 GLY A CA 1
ATOM 2734 C C . GLY A 1 335 ? -22.961 8.388 15.587 1.00 97.00 335 GLY A C 1
ATOM 2735 O O . GLY A 1 335 ? -23.538 7.423 15.097 1.00 97.00 335 GLY A O 1
ATOM 2736 N N . THR A 1 336 ? -21.759 8.777 15.147 1.00 96.12 336 THR A N 1
ATOM 2737 C CA . THR A 1 336 ? -21.070 8.047 14.065 1.00 96.12 336 THR A CA 1
ATOM 2738 C C . THR A 1 336 ? -20.618 6.649 14.480 1.00 96.12 336 THR A C 1
ATOM 2740 O O . THR A 1 336 ? -20.590 5.754 13.639 1.00 96.12 336 THR A O 1
ATOM 2743 N N . LEU A 1 337 ? -20.267 6.455 15.757 1.00 95.88 337 LEU A N 1
ATOM 2744 C CA . LEU A 1 337 ? -19.924 5.140 16.290 1.00 95.88 337 LEU A CA 1
ATOM 2745 C C . LEU A 1 337 ? -21.167 4.253 16.367 1.00 95.88 337 LEU A C 1
ATOM 2747 O O . LEU A 1 337 ? -21.139 3.140 15.862 1.00 95.88 337 LEU A O 1
ATOM 2751 N N . GLU A 1 338 ? -22.259 4.747 16.944 1.00 95.25 338 GLU A N 1
ATOM 2752 C CA . GLU A 1 338 ? -23.513 3.992 17.059 1.00 95.25 338 GLU A CA 1
ATOM 2753 C C . GLU A 1 338 ? -24.067 3.611 15.684 1.00 95.25 338 GLU A C 1
ATOM 2755 O O . GLU A 1 338 ? -24.418 2.458 15.460 1.00 95.25 338 GLU A O 1
ATOM 2760 N N . ALA A 1 339 ? -24.051 4.539 14.722 1.00 93.19 339 ALA A N 1
ATOM 2761 C CA . ALA A 1 339 ? -24.456 4.246 13.350 1.00 93.19 339 ALA A CA 1
ATOM 2762 C C . ALA A 1 339 ? -23.584 3.157 12.701 1.00 93.19 339 ALA A C 1
ATOM 2764 O O . ALA A 1 339 ? -24.090 2.334 11.941 1.00 93.19 339 ALA A O 1
ATOM 2765 N N . LEU A 1 340 ? -22.278 3.146 12.993 1.00 92.06 340 LEU A N 1
ATOM 2766 C CA . LEU A 1 340 ? -21.369 2.107 12.515 1.00 92.06 340 LEU A CA 1
ATOM 2767 C C . LEU A 1 340 ? -21.664 0.749 13.166 1.00 92.06 340 LEU A C 1
ATOM 2769 O O . LEU A 1 340 ? -21.718 -0.252 12.460 1.00 92.06 340 LEU A O 1
ATOM 2773 N N . LEU A 1 341 ? -21.874 0.714 14.484 1.00 92.06 341 LEU A N 1
ATOM 2774 C CA . LEU A 1 341 ? -22.195 -0.519 15.205 1.00 92.06 341 LEU A CA 1
ATOM 2775 C C . LEU A 1 341 ? -23.527 -1.108 14.730 1.00 92.06 341 LEU A C 1
ATOM 2777 O O . LEU A 1 341 ? -23.571 -2.289 14.405 1.00 92.06 341 LEU A O 1
ATOM 2781 N N . ASN A 1 342 ? -24.568 -0.285 14.582 1.00 91.31 342 ASN A N 1
ATOM 2782 C CA . ASN A 1 342 ? -25.864 -0.722 14.052 1.00 91.31 342 ASN A CA 1
ATOM 2783 C C . ASN A 1 342 ? -25.725 -1.313 12.642 1.00 91.31 342 ASN A C 1
ATOM 2785 O O . ASN A 1 342 ? -26.287 -2.361 12.346 1.00 91.31 342 ASN A O 1
ATOM 2789 N N . GLN A 1 343 ? -24.919 -0.681 11.782 1.00 89.19 343 GLN A N 1
ATOM 2790 C CA . GLN A 1 343 ? -24.654 -1.191 10.436 1.00 89.19 343 GLN A CA 1
ATOM 2791 C C . GLN A 1 343 ? -23.989 -2.581 10.448 1.00 89.19 343 GLN A C 1
ATOM 2793 O O . GLN A 1 343 ? -24.206 -3.363 9.524 1.00 89.19 343 GLN A O 1
ATOM 2798 N N . TRP A 1 344 ? -23.148 -2.878 11.440 1.00 88.62 344 TRP A N 1
ATOM 2799 C CA . TRP A 1 344 ? -22.412 -4.144 11.527 1.00 88.62 344 TRP A CA 1
ATOM 2800 C C . TRP A 1 344 ? -23.153 -5.257 12.253 1.00 88.62 344 TRP A C 1
ATOM 2802 O O . TRP A 1 344 ? -22.959 -6.425 11.922 1.00 88.62 344 TRP A O 1
ATOM 2812 N N . ILE A 1 345 ? -23.968 -4.906 13.241 1.00 85.75 345 ILE A N 1
ATOM 2813 C CA . ILE A 1 345 ? -24.746 -5.878 14.006 1.00 85.75 345 ILE A CA 1
ATOM 2814 C C . ILE A 1 345 ? -25.962 -6.339 13.189 1.00 85.75 345 ILE A C 1
ATOM 2816 O O . ILE A 1 345 ? -26.339 -7.502 13.282 1.00 85.75 345 ILE A O 1
ATOM 2820 N N . GLY A 1 346 ? -26.476 -5.490 12.290 1.00 72.25 346 GLY A N 1
ATOM 2821 C CA . GLY A 1 346 ? -27.708 -5.776 11.558 1.00 72.25 346 GLY A CA 1
ATOM 2822 C C . GLY A 1 346 ? -28.937 -5.661 12.464 1.00 72.25 346 GLY A C 1
ATOM 2823 O O . GLY A 1 346 ? -28.802 -5.429 13.667 1.00 72.25 346 GLY A O 1
ATOM 2824 N N . ASP A 1 347 ? -30.120 -5.776 11.861 1.00 54.69 347 ASP A N 1
ATOM 2825 C CA . ASP A 1 347 ? -31.394 -5.872 12.589 1.00 54.69 347 ASP A CA 1
ATOM 2826 C C . ASP A 1 347 ? -31.678 -7.309 13.049 1.00 54.69 347 ASP A C 1
ATOM 2828 O O . ASP A 1 347 ? -31.374 -8.249 12.270 1.00 54.69 347 ASP A O 1
#

Radius of gyration: 24.59 Å; chains: 1; bounding box: 56×56×79 Å